Protein 4P8B (pdb70)

Solvent-accessible surface area: 12597 Å² total

Foldseek 3Di:
DDPEAEEEQDDPLFLLNVLVVLLQVQLCVVVVNPYHYDYDYCRVLVPNQLLCVLVCQQVVSHQYKDWLQSPCVPAVLSCLLVQFPLPAPLLVCLQCVHPLVVVSQVSSVVSQKHWQAKAWFWQKKKFFQDDADLALQVQAEEEEDAPDVLVVLLNVLSNHHYDHGPVVVVVVLVVVGGIYITALRCCVSVVCVNSRGQEIERLSGGTIMITDIGGNVSLVVDDPVSNVSSSVSSHVSRVVSNCSSCVQNNDDPSVSVVCVVSNHHYHYYDPVSSVNSCVSRVVSSVVSCVVSPVVSSVVSSVSSVVD

Secondary structure (DSSP, 8-state):
--S-B---SS-TTSHHHHHHHHHHHHHHHHTTT-S-B---GGGGGGTT-GGGHHHHHHHTS---EEEHHHHTTT-GGGGGGGSTT---HHHHHHHHTSHHHHHHHHHHHHTTEEEEEEEEEEE-EEEESS----SGGGG---EE--S-HHHHHHHHHTT--EE--HHHHTT---SSSSEEEE-HHHHHHTTGGGGT--EEE-----EEEEEEEEEHHHHHHS-HHHHHHHHHHHHHHHHHHHHHHTTTTSSTT-HHHH--TTS-EEE---HHHHHHHHHHTHHHHHHHHHHH-HHHHHHHHHHHHT-

CATH classification: 3.40.190.170

B-factor: mean 20.32, std 9.97, range [5.79, 57.5]

Sequence (307 aa):
YKSEYKSLVLGPAFPWGKGGEIWADLVKQRTNGRINIKLYPGTSLVAGDQTREFSAIRQGVIDAVGSTINWSPQVRELNLLFSLPFLPDYKALDALTQGEVGKSIFATLEKAGVVVPLAWGENGFREVSNSKREIRKPEDLKGKLRVVGSPLYIETFNALGANNPTTQSWADAQPAASGAVDGQENPQSVFAAAKLYTVGQKFVTTWGYVADPLIFVVNKQIWESWTPADREIVKQAAVDAGKQEIALARKGLAEPGAPAWKDEAHGVKVTHLTPAEHDDAFRKATAKVYDKWKKQIGTDLVTKAEGAIAKR

Structure (mmCIF, N/CA/C/O backbone):
data_4P8B
#
_entry.id   4P8B
#
_cell.length_a   140.193
_cell.length_b   140.193
_cell.length_c   38.579
_cell.angle_alpha   90.000
_cell.angle_beta   90.000
_cell.angle_gamma   120.000
#
_symmetry.space_group_name_H-M   'H 3'
#
loop_
_entity.id
_entity.type
_entity.pdbx_description
1 polymer 'TRAP-type transporter, periplasmic component'
2 non-polymer 'CHLORIDE ION'
3 non-polymer '(2S)-2-hydroxy-2-methyl-3-oxobutanoic acid'
4 water water
#
loop_
_atom_site.group_PDB
_atom_site.id
_atom_site.type_symbol
_atom_site.label_atom_id
_atom_site.label_alt_id
_atom_site.label_comp_id
_atom_site.label_asym_id
_atom_site.label_entity_id
_atom_site.label_seq_id
_atom_site.pdbx_PDB_ins_code
_atom_site.Cartn_x
_atom_site.Cartn_y
_atom_site.Cartn_z
_atom_site.occupancy
_atom_site.B_iso_or_equiv
_atom_site.auth_seq_id
_atom_site.auth_comp_id
_atom_site.auth_asym_id
_atom_site.auth_atom_id
_atom_site.pdbx_PDB_model_num
ATOM 1 N N . TYR A 1 29 ? 43.309 39.053 5.425 1.00 46.25 29 TYR A N 1
ATOM 2 C CA . TYR A 1 29 ? 42.990 40.477 5.317 1.00 40.16 29 TYR A CA 1
ATOM 3 C C . TYR A 1 29 ? 44.190 41.281 4.814 1.00 43.84 29 TYR A C 1
ATOM 4 O O . TYR A 1 29 ? 45.329 41.012 5.203 1.00 44.54 29 TYR A O 1
ATOM 21 N N . LYS A 1 30 ? 43.926 42.266 3.956 1.00 36.80 30 LYS A N 1
ATOM 22 C CA . LYS A 1 30 ? 44.915 43.281 3.584 1.00 36.71 30 LYS A CA 1
ATOM 23 C C . LYS A 1 30 ? 45.638 43.837 4.831 1.00 29.73 30 LYS A C 1
ATOM 24 O O . LYS A 1 30 ? 45.037 43.972 5.896 1.00 33.40 30 LYS A O 1
ATOM 43 N N . SER A 1 31 ? 46.909 44.196 4.686 1.00 28.70 31 SER A N 1
ATOM 44 C CA . SER A 1 31 ? 47.662 44.882 5.739 1.00 26.48 31 SER A CA 1
ATOM 45 C C . SER A 1 31 ? 47.218 46.347 5.968 1.00 32.04 31 SER A C 1
ATOM 46 O O . SER A 1 31 ? 47.399 46.906 7.054 1.00 29.56 31 SER A O 1
ATOM 54 N N . GLU A 1 32 ? 46.686 46.988 4.936 1.00 24.69 32 GLU A N 1
ATOM 55 C CA . GLU A 1 32 ? 46.198 48.360 5.073 1.00 25.62 32 GLU A CA 1
ATOM 56 C C . GLU A 1 32 ? 45.019 48.517 4.156 1.00 25.43 32 GLU A C 1
ATOM 57 O O . GLU A 1 32 ? 45.053 48.053 3.017 1.00 26.78 32 GLU A O 1
ATOM 69 N N . TYR A 1 33 ? 43.957 49.144 4.664 1.00 21.86 33 TYR A N 1
ATOM 70 C CA . TYR A 1 33 ? 42.793 49.458 3.856 1.00 20.62 33 TYR A CA 1
ATOM 71 C C . TYR A 1 33 ? 42.786 50.947 3.603 1.00 18.63 33 TYR A C 1
ATOM 72 O O . TYR A 1 33 ? 43.277 51.703 4.416 1.00 21.20 33 TYR A O 1
ATOM 90 N N . LYS A 1 34 ? 42.262 51.325 2.456 1.00 18.01 34 LYS A N 1
ATOM 91 C CA . LYS A 1 34 ? 42.312 52.714 2.039 1.00 17.03 34 LYS A CA 1
ATOM 92 C C . LYS A 1 34 ? 40.932 53.369 2.165 1.00 15.96 34 LYS A C 1
ATOM 93 O O . LYS A 1 34 ? 39.978 52.913 1.550 1.00 15.86 34 LYS A O 1
ATOM 129 N N . SER A 1 36 ? 38.827 56.779 1.364 1.00 12.91 36 SER A N 1
ATOM 130 C CA . SER A 1 36 ? 38.823 58.015 0.612 1.00 12.19 36 SER A CA 1
ATOM 131 C C . SER A 1 36 ? 37.992 59.088 1.317 1.00 11.29 36 SER A C 1
ATOM 132 O O . SER A 1 36 ? 36.886 58.798 1.812 1.00 11.08 36 SER A O 1
ATOM 140 N N . LEU A 1 37 ? 38.509 60.326 1.346 1.00 10.84 37 LEU A N 1
ATOM 141 C CA . LEU A 1 37 ? 37.808 61.495 1.892 1.00 10.03 37 LEU A CA 1
ATOM 142 C C . LEU A 1 37 ? 38.139 62.681 1.009 1.00 9.56 37 LEU A C 1
ATOM 143 O O . LEU A 1 37 ? 39.321 62.899 0.726 1.00 10.35 37 LEU A O 1
ATOM 159 N N . VAL A 1 38 ? 37.148 63.497 0.644 1.00 9.03 38 VAL A N 1
ATOM 160 C CA . VAL A 1 38 ? 37.474 64.754 -0.023 1.00 9.17 38 VAL A CA 1
ATOM 161 C C . VAL A 1 38 ? 38.146 65.693 0.967 1.00 10.71 38 VAL A C 1
ATOM 162 O O . VAL A 1 38 ? 39.178 66.273 0.655 1.00 11.17 38 VAL A O 1
ATOM 175 N N . LEU A 1 39 ? 37.582 65.809 2.165 1.00 9.72 39 LEU A N 1
ATOM 176 C CA . LEU A 1 39 ? 38.079 66.723 3.205 1.00 10.02 39 LEU A CA 1
ATOM 177 C C . LEU A 1 39 ? 38.784 65.969 4.319 1.00 11.03 39 LEU A C 1
ATOM 178 O O . LEU A 1 39 ? 38.297 64.926 4.780 1.00 12.88 39 LEU A O 1
ATOM 194 N N . GLY A 1 40 ? 39.916 66.494 4.735 1.00 12.03 40 GLY A N 1
ATOM 195 C CA . GLY A 1 40 ? 40.699 65.909 5.793 1.00 12.58 40 GLY A CA 1
ATOM 196 C C . GLY A 1 40 ? 40.234 66.336 7.167 1.00 14.82 40 GLY A C 1
ATOM 197 O O . GLY A 1 40 ? 39.215 67.004 7.320 1.00 11.53 40 GLY A O 1
ATOM 201 N N . PRO A 1 41 ? 40.986 65.948 8.195 1.00 14.01 41 PRO A N 1
ATOM 202 C CA . PRO A 1 41 ? 40.605 66.120 9.600 1.00 14.91 41 PRO A CA 1
ATOM 203 C C . PRO A 1 41 ? 40.490 67.574 10.105 1.00 13.45 41 PRO A C 1
ATOM 204 O O . PRO A 1 41 ? 40.088 67.765 11.244 1.00 15.38 41 PRO A O 1
ATOM 215 N N . ALA A 1 42 ? 40.851 68.569 9.310 1.00 12.36 42 ALA A N 1
ATOM 216 C CA . ALA A 1 42 ? 40.555 69.947 9.689 1.00 13.57 42 ALA A CA 1
ATOM 217 C C . ALA A 1 42 ? 39.044 70.189 9.661 1.00 10.93 42 ALA A C 1
ATOM 218 O O . ALA A 1 42 ? 38.554 71.169 10.241 1.00 12.33 42 ALA A O 1
ATOM 225 N N . PHE A 1 43 ? 38.300 69.341 8.931 1.00 10.46 43 PHE A N 1
ATOM 226 C CA . PHE A 1 43 ? 36.860 69.520 8.706 1.00 9.66 43 PHE A CA 1
ATOM 227 C C . PHE A 1 43 ? 36.074 68.466 9.442 1.00 9.31 43 PHE A C 1
ATOM 228 O O . PHE A 1 43 ? 36.571 67.372 9.634 1.00 10.61 43 PHE A O 1
ATOM 245 N N . PRO A 1 44 ? 34.815 68.749 9.809 1.00 9.31 44 PRO A N 1
ATOM 246 C CA . PRO A 1 44 ? 34.018 67.703 10.452 1.00 10.64 44 PRO A CA 1
ATOM 247 C C . PRO A 1 44 ? 33.966 66.399 9.652 1.00 8.84 44 PRO A C 1
ATOM 248 O O . PRO A 1 44 ? 34.118 65.332 10.216 1.00 9.97 44 PRO A O 1
ATOM 259 N N . TRP A 1 45 ? 33.825 66.514 8.336 1.00 9.45 45 TRP A N 1
ATOM 260 C CA . TRP A 1 45 ? 33.771 65.344 7.448 1.00 10.05 45 TRP A CA 1
ATOM 261 C C . TRP A 1 45 ? 34.987 64.441 7.678 1.00 9.88 45 TRP A C 1
ATOM 262 O O . TRP A 1 45 ? 34.855 63.233 7.950 1.00 11.12 45 TRP A O 1
ATOM 283 N N . GLY A 1 46 ? 36.180 65.015 7.624 1.00 10.11 46 GLY A N 1
ATOM 284 C CA . GLY A 1 46 ? 37.385 64.226 7.798 1.00 10.75 46 GLY A CA 1
ATOM 285 C C . GLY A 1 46 ? 37.565 63.720 9.220 1.00 11.67 46 GLY A C 1
ATOM 286 O O . GLY A 1 46 ? 38.076 62.614 9.437 1.00 12.97 46 GLY A O 1
ATOM 290 N N . LYS A 1 47 ? 37.143 64.501 10.206 1.00 11.88 47 LYS A N 1
ATOM 291 C CA . LYS A 1 47 ? 37.177 64.039 11.579 1.00 13.34 47 LYS A CA 1
ATOM 292 C C . LYS A 1 47 ? 36.311 62.784 11.767 1.00 13.78 47 LYS A C 1
ATOM 293 O O . LYS A 1 47 ? 36.671 61.871 12.510 1.00 13.47 47 LYS A O 1
ATOM 312 N N . GLY A 1 48 ? 35.181 62.728 11.063 1.00 11.85 48 GLY A N 1
ATOM 313 C CA . GLY A 1 48 ? 34.327 61.558 11.122 1.00 11.97 48 GLY A CA 1
ATOM 314 C C . GLY A 1 48 ? 35.036 60.337 10.567 1.00 11.64 48 GLY A C 1
ATOM 315 O O . GLY A 1 48 ? 34.908 59.214 11.081 1.00 12.35 48 GLY A O 1
ATOM 319 N N . GLY A 1 49 ? 35.756 60.544 9.474 1.00 11.88 49 GLY A N 1
ATOM 320 C CA . GLY A 1 49 ? 36.513 59.452 8.888 1.00 11.96 49 GLY A CA 1
ATOM 321 C C . GLY A 1 49 ? 37.595 58.932 9.823 1.00 14.09 49 GLY A C 1
ATOM 322 O O . GLY A 1 49 ? 37.804 57.718 9.955 1.00 14.00 49 GLY A O 1
ATOM 326 N N . GLU A 1 50 ? 38.296 59.860 10.468 1.00 13.65 50 GLU A N 1
ATOM 327 C CA . GLU A 1 50 ? 39.353 59.538 11.423 1.00 14.35 50 GLU A CA 1
ATOM 328 C C . GLU A 1 50 ? 38.780 58.758 12.598 1.00 16.05 50 GLU A C 1
ATOM 329 O O . GLU A 1 50 ? 39.363 57.766 13.030 1.00 17.17 50 GLU A O 1
ATOM 341 N N . ILE A 1 51 ? 37.647 59.204 13.127 1.00 14.39 51 ILE A N 1
ATOM 342 C CA . ILE A 1 51 ? 37.019 58.523 14.259 1.00 15.07 51 ILE A CA 1
ATOM 343 C C . ILE A 1 51 ? 36.633 57.106 13.852 1.00 15.77 51 ILE A C 1
ATOM 344 O O . ILE A 1 51 ? 36.853 56.149 14.604 1.00 17.00 51 ILE A O 1
ATOM 360 N N . TRP A 1 52 ? 36.086 56.950 12.653 1.00 14.65 52 TRP A N 1
ATOM 361 C CA . TRP A 1 52 ? 35.696 55.633 12.177 1.00 15.02 52 TRP A CA 1
ATOM 362 C C . TRP A 1 52 ? 36.921 54.729 12.134 1.00 15.98 52 TRP A C 1
ATOM 363 O O . TRP A 1 52 ? 36.897 53.601 12.642 1.00 16.89 52 TRP A O 1
ATOM 384 N N . ALA A 1 53 ? 37.991 55.213 11.521 1.00 15.94 53 ALA A N 1
ATOM 385 C CA . ALA A 1 53 ? 39.204 54.413 11.382 1.00 16.79 53 ALA A CA 1
ATOM 386 C C . ALA A 1 53 ? 39.765 54.025 12.740 1.00 17.92 53 ALA A C 1
ATOM 387 O O . ALA A 1 53 ? 40.140 52.859 12.947 1.00 18.92 53 ALA A O 1
ATOM 394 N N . ASP A 1 54 ? 39.809 54.971 13.674 1.00 18.59 54 ASP A N 1
ATOM 395 C CA . ASP A 1 54 ? 40.359 54.720 15.008 1.00 20.69 54 ASP A CA 1
ATOM 396 C C . ASP A 1 54 ? 39.498 53.700 15.741 1.00 19.67 54 ASP A C 1
ATOM 397 O O . ASP A 1 54 ? 40.020 52.788 16.393 1.00 20.90 54 ASP A O 1
ATOM 406 N N . LEU A 1 55 ? 38.178 53.810 15.640 1.00 19.59 55 LEU A N 1
ATOM 407 C CA . LEU A 1 55 ? 37.324 52.877 16.364 1.00 19.57 55 LEU A CA 1
ATOM 408 C C . LEU A 1 55 ? 37.442 51.472 15.791 1.00 20.16 55 LEU A C 1
ATOM 409 O O . LEU A 1 55 ? 37.423 50.489 16.534 1.00 21.27 55 LEU A O 1
ATOM 425 N N . VAL A 1 56 ? 37.550 51.356 14.474 1.00 19.53 56 VAL A N 1
ATOM 426 C CA . VAL A 1 56 ? 37.679 50.045 13.846 1.00 20.16 56 VAL A CA 1
ATOM 427 C C . VAL A 1 56 ? 38.959 49.362 14.280 1.00 22.66 56 VAL A C 1
ATOM 428 O O . VAL A 1 56 ? 38.956 48.173 14.628 1.00 22.47 56 VAL A O 1
ATOM 441 N N . LYS A 1 57 ? 40.053 50.105 14.284 1.00 21.39 57 LYS A N 1
ATOM 442 C CA . LYS A 1 57 ? 41.328 49.545 14.692 1.00 23.54 57 LYS A CA 1
ATOM 443 C C . LYS A 1 57 ? 41.222 49.070 16.125 1.00 23.79 57 LYS A C 1
ATOM 444 O O . LYS A 1 57 ? 41.569 47.923 16.427 1.00 24.98 57 LYS A O 1
ATOM 463 N N . GLN A 1 58 ? 40.757 49.941 17.008 1.00 23.51 58 GLN A N 1
ATOM 464 C CA . GLN A 1 58 ? 40.615 49.635 18.424 1.00 24.90 58 GLN A CA 1
ATOM 465 C C . GLN A 1 58 ? 39.782 48.381 18.657 1.00 26.59 58 GLN A C 1
ATOM 466 O O . GLN A 1 58 ? 40.192 47.497 19.404 1.00 26.64 58 GLN A O 1
ATOM 480 N N . ARG A 1 59 ? 38.633 48.288 17.995 1.00 24.30 59 ARG A N 1
ATOM 481 C CA . ARG A 1 59 ? 37.642 47.247 18.282 1.00 24.98 59 ARG A CA 1
ATOM 482 C C . ARG A 1 59 ? 37.896 45.943 17.530 1.00 25.45 59 ARG A C 1
ATOM 483 O O . ARG A 1 59 ? 37.245 44.918 17.804 1.00 28.47 59 ARG A O 1
ATOM 504 N N . THR A 1 60 ? 38.839 45.961 16.596 1.00 25.26 60 THR A N 1
ATOM 505 C CA . THR A 1 60 ? 39.289 44.726 15.954 1.00 26.08 60 THR A CA 1
ATOM 506 C C . THR A 1 60 ? 40.643 44.267 16.476 1.00 27.40 60 THR A C 1
ATOM 507 O O . THR A 1 60 ? 41.301 43.444 15.844 1.00 28.05 60 THR A O 1
ATOM 518 N N . ASN A 1 61 ? 41.064 44.831 17.600 1.00 27.86 61 ASN A N 1
ATOM 519 C CA . ASN A 1 61 ? 42.331 44.432 18.205 1.00 29.28 61 ASN A CA 1
ATOM 520 C C . ASN A 1 61 ? 43.508 44.734 17.283 1.00 29.08 61 ASN A C 1
ATOM 521 O O . ASN A 1 61 ? 44.567 44.119 17.394 1.00 30.29 61 ASN A O 1
ATOM 532 N N . GLY A 1 62 ? 43.339 45.693 16.373 1.00 27.63 62 GLY A N 1
ATOM 533 C CA . GLY A 1 62 ? 44.411 46.056 15.467 1.00 27.42 62 GLY A CA 1
ATOM 534 C C . GLY A 1 62 ? 44.377 45.300 14.152 1.00 27.24 62 GLY A C 1
ATOM 535 O O . GLY A 1 62 ? 45.235 45.502 13.297 1.00 27.15 62 GLY A O 1
ATOM 539 N N . ARG A 1 63 ? 43.390 44.426 13.977 1.00 27.29 63 ARG A N 1
ATOM 540 C CA . ARG A 1 63 ? 43.358 43.582 12.794 1.00 27.40 63 ARG A CA 1
ATOM 541 C C . ARG A 1 63 ? 42.989 44.340 11.538 1.00 26.01 63 ARG A C 1
ATOM 542 O O . ARG A 1 63 ? 43.516 44.069 10.469 1.00 26.10 63 ARG A O 1
ATOM 563 N N . ILE A 1 64 ? 42.076 45.295 11.656 1.00 24.78 64 ILE A N 1
ATOM 564 C CA . ILE A 1 64 ? 41.718 46.105 10.497 1.00 23.48 64 ILE A CA 1
ATOM 565 C C . ILE A 1 64 ? 42.317 47.499 10.649 1.00 22.73 64 ILE A C 1
ATOM 566 O O . ILE A 1 64 ? 41.911 48.267 11.527 1.00 22.61 64 ILE A O 1
ATOM 582 N N . ASN A 1 65 ? 43.293 47.785 9.789 1.00 22.70 65 ASN A N 1
ATOM 583 C CA . ASN A 1 65 ? 44.122 48.982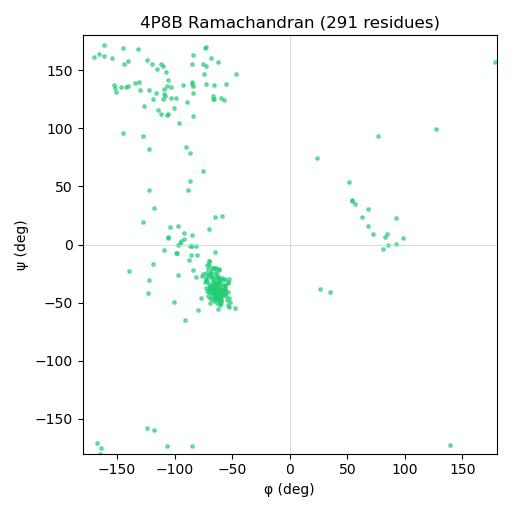 9.855 1.00 25.42 65 ASN A CA 1
ATOM 584 C C . ASN A 1 65 ? 43.844 49.829 8.635 1.00 21.22 65 ASN A C 1
ATOM 585 O O . ASN A 1 65 ? 44.074 49.410 7.507 1.00 24.17 65 ASN A O 1
ATOM 596 N N . ILE A 1 66 ? 43.296 51.018 8.857 1.00 22.50 66 ILE A N 1
ATOM 597 C CA . ILE A 1 66 ? 42.814 51.846 7.765 1.00 23.32 66 ILE A CA 1
ATOM 598 C C . ILE A 1 66 ? 43.601 53.149 7.656 1.00 21.42 66 ILE A C 1
ATOM 599 O O . ILE A 1 66 ? 43.800 53.843 8.647 1.00 23.13 66 ILE A O 1
ATOM 615 N N . LYS A 1 67 ? 44.058 53.449 6.446 1.00 20.07 67 LYS A N 1
ATOM 616 C CA . LYS A 1 67 ? 44.763 54.685 6.179 1.00 20.72 67 LYS A CA 1
ATOM 617 C C . LYS A 1 67 ? 43.813 55.647 5.471 1.00 16.54 67 LYS A C 1
ATOM 618 O O . LYS A 1 67 ? 43.112 55.258 4.533 1.00 17.30 67 LYS A O 1
ATOM 637 N N . LEU A 1 68 ? 43.831 56.905 5.912 1.00 16.89 68 LEU A N 1
ATOM 638 C CA . LEU A 1 68 ? 43.035 57.968 5.304 1.00 16.13 68 LEU A CA 1
ATOM 639 C C . LEU A 1 68 ? 43.757 58.572 4.098 1.00 15.42 68 LEU A C 1
ATOM 640 O O . LEU A 1 68 ? 44.961 58.809 4.129 1.00 16.35 68 LEU A O 1
ATOM 656 N N . TYR A 1 69 ? 43.001 58.789 3.031 1.00 13.86 69 TYR A N 1
ATOM 657 C CA . TYR A 1 69 ? 43.491 59.440 1.826 1.00 13.61 69 TYR A CA 1
ATOM 658 C C . TYR A 1 69 ? 42.633 60.672 1.556 1.00 13.75 69 TYR A C 1
ATOM 659 O O . TYR A 1 69 ? 41.698 60.640 0.753 1.00 12.90 69 TYR A O 1
ATOM 677 N N . PRO A 1 70 ? 42.943 61.780 2.237 1.00 12.26 70 PRO A N 1
ATOM 678 C CA . PRO A 1 70 ? 42.190 63.017 2.015 1.00 11.57 70 PRO A CA 1
ATOM 679 C C . PRO A 1 70 ? 42.520 63.665 0.677 1.00 12.09 70 PRO A C 1
ATOM 680 O O . PRO A 1 70 ? 43.487 63.305 -0.004 1.00 14.34 70 PRO A O 1
ATOM 691 N N . GLY A 1 71 ? 41.736 64.660 0.326 1.00 11.01 71 GLY A N 1
ATOM 692 C CA . GLY A 1 71 ? 41.862 65.309 -0.956 1.00 10.09 71 GLY A CA 1
ATOM 693 C C . GLY A 1 71 ? 41.392 64.489 -2.136 1.00 10.33 71 GLY A C 1
ATOM 694 O O . GLY A 1 71 ? 41.619 64.854 -3.281 1.00 12.35 71 GLY A O 1
ATOM 698 N N . THR A 1 72 ? 40.754 63.351 -1.869 1.00 11.01 72 THR A N 1
ATOM 699 C CA . THR A 1 72 ? 40.346 62.424 -2.923 1.00 12.07 72 THR A CA 1
ATOM 700 C C . THR A 1 72 ? 41.529 62.040 -3.814 1.00 11.55 72 THR A C 1
ATOM 701 O O . THR A 1 72 ? 41.393 61.810 -5.003 1.00 11.81 72 THR A O 1
ATOM 712 N N . SER A 1 73 ? 42.694 61.886 -3.204 1.00 12.08 73 SER A N 1
ATOM 713 C CA . SER A 1 73 ? 43.896 61.553 -3.966 1.00 12.95 73 SER A CA 1
ATOM 714 C C . SER A 1 73 ? 43.794 60.211 -4.683 1.00 13.68 73 SER A C 1
ATOM 715 O O . SER A 1 73 ? 44.437 60.024 -5.714 1.00 14.32 73 SER A O 1
ATOM 723 N N . LEU A 1 74 ? 42.985 59.286 -4.168 1.00 13.69 74 LEU A N 1
ATOM 724 C CA . LEU A 1 74 ? 42.886 57.984 -4.804 1.00 14.50 74 LEU A CA 1
ATOM 725 C C . LEU A 1 74 ? 42.258 58.060 -6.194 1.00 14.51 74 LEU A C 1
ATOM 726 O O . LEU A 1 74 ? 42.406 57.123 -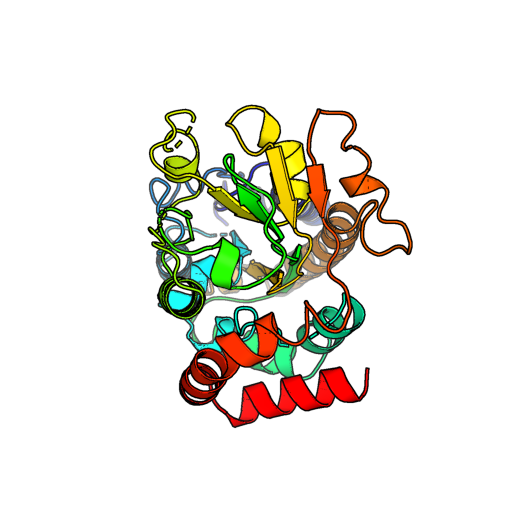6.986 1.00 16.24 74 LEU A O 1
ATOM 742 N N . VAL A 1 75 ? 41.531 59.144 -6.475 1.00 13.64 75 VAL A N 1
ATOM 743 C CA . VAL A 1 75 ? 41.048 59.435 -7.831 1.00 14.17 75 VAL A CA 1
ATOM 744 C C . VAL A 1 75 ? 41.633 60.758 -8.373 1.00 13.56 75 VAL A C 1
ATOM 745 O O . VAL A 1 75 ? 40.999 61.468 -9.145 1.00 13.06 75 VAL A O 1
ATOM 758 N N . ALA A 1 76 ? 42.853 61.097 -7.952 1.00 13.61 76 ALA A N 1
ATOM 759 C CA . ALA A 1 76 ? 43.556 62.288 -8.445 1.00 13.50 76 ALA A CA 1
ATOM 760 C C . ALA A 1 76 ? 42.725 63.561 -8.297 1.00 12.99 76 ALA A C 1
ATOM 761 O O . ALA A 1 76 ? 42.754 64.453 -9.150 1.00 12.88 76 ALA A O 1
ATOM 768 N N . GLY A 1 77 ? 42.000 63.641 -7.190 1.00 11.75 77 GLY A N 1
ATOM 769 C CA . GLY A 1 77 ? 41.178 64.799 -6.869 1.00 10.80 77 GLY A CA 1
ATOM 770 C C . GLY A 1 77 ? 39.826 64.868 -7.551 1.00 12.15 77 GLY A C 1
ATOM 771 O O . GLY A 1 77 ? 39.055 65.785 -7.282 1.00 11.48 77 GLY A O 1
ATOM 775 N N . ASP A 1 78 ? 39.540 63.910 -8.432 1.00 11.57 78 ASP A N 1
ATOM 776 C CA . ASP A 1 78 ? 38.332 63.965 -9.252 1.00 12.06 78 ASP A CA 1
ATOM 777 C C . ASP A 1 78 ? 37.174 63.335 -8.479 1.00 10.57 78 ASP A C 1
ATOM 778 O O . ASP A 1 78 ? 36.774 62.182 -8.698 1.00 11.66 78 ASP A O 1
ATOM 787 N N . GLN A 1 79 ? 36.614 64.100 -7.554 1.00 10.36 79 GLN A N 1
ATOM 788 C CA . GLN A 1 79 ? 35.667 63.569 -6.590 1.00 10.29 79 GLN A CA 1
ATOM 789 C C . GLN A 1 79 ? 34.384 63.061 -7.227 1.00 10.33 79 GLN A C 1
ATOM 790 O O . GLN A 1 79 ? 33.676 62.231 -6.634 1.00 10.52 79 GLN A O 1
ATOM 804 N N . THR A 1 80 ? 34.096 63.514 -8.438 1.00 10.64 80 THR A N 1
ATOM 805 C CA . THR A 1 80 ? 32.862 63.102 -9.088 1.00 12.19 80 THR A CA 1
ATOM 806 C C . THR A 1 80 ? 33.012 61.778 -9.813 1.00 13.32 80 THR A C 1
ATOM 807 O O . THR A 1 80 ? 32.074 61.347 -10.481 1.00 13.94 80 THR A O 1
ATOM 818 N N . ARG A 1 81 ? 34.142 61.093 -9.643 1.00 13.14 81 ARG A N 1
ATOM 819 C CA . ARG A 1 81 ? 34.205 59.689 -10.014 1.00 13.69 81 ARG A CA 1
ATOM 820 C C . ARG A 1 81 ? 34.720 58.818 -8.872 1.00 13.52 81 ARG A C 1
ATOM 821 O O . ARG A 1 81 ? 35.150 57.686 -9.086 1.00 14.24 81 ARG A O 1
ATOM 842 N N . GLU A 1 82 ? 34.656 59.335 -7.655 1.00 13.08 82 GLU A N 1
ATOM 843 C CA . GLU A 1 82 ? 34.972 58.557 -6.472 1.00 11.97 82 GLU A CA 1
ATOM 844 C C . GLU A 1 82 ? 34.075 57.312 -6.341 1.00 12.54 82 GLU A C 1
ATOM 845 O O . GLU A 1 82 ? 34.559 56.238 -5.978 1.00 13.22 82 GLU A O 1
ATOM 857 N N . PHE A 1 83 ? 32.778 57.433 -6.641 1.00 12.40 83 PHE A N 1
ATOM 858 C CA . PHE A 1 83 ? 31.881 56.298 -6.464 1.00 12.98 83 PHE A CA 1
ATOM 859 C C . PHE A 1 83 ? 32.337 55.125 -7.320 1.00 15.43 83 PHE A C 1
ATOM 860 O O . PHE A 1 83 ? 32.340 53.973 -6.868 1.00 15.43 83 PHE A O 1
ATOM 877 N N . SER A 1 84 ? 32.685 55.394 -8.574 1.00 15.39 84 SER A N 1
ATOM 878 C CA . SER A 1 84 ? 33.117 54.312 -9.455 1.00 16.71 84 SER A CA 1
ATOM 879 C C . SER A 1 84 ? 34.379 53.632 -8.919 1.00 17.82 84 SER A C 1
ATOM 880 O O . SER A 1 84 ? 34.527 52.415 -8.995 1.00 17.94 84 SER A O 1
ATOM 888 N N . ALA A 1 85 ? 35.290 54.418 -8.358 1.00 15.85 85 ALA A N 1
ATOM 889 C CA . ALA A 1 85 ? 36.517 53.858 -7.797 1.00 15.98 85 ALA A CA 1
ATOM 890 C C . ALA A 1 85 ? 36.221 52.980 -6.576 1.00 16.11 85 ALA A C 1
ATOM 891 O O . ALA A 1 85 ? 36.882 51.957 -6.363 1.00 17.50 85 ALA A O 1
ATOM 898 N N . ILE A 1 86 ? 35.226 53.374 -5.776 1.00 15.94 86 ILE A N 1
ATOM 899 C CA . ILE A 1 86 ? 34.778 52.519 -4.674 1.00 17.43 86 ILE A CA 1
ATOM 900 C C . ILE A 1 86 ? 34.151 51.219 -5.205 1.00 20.26 86 ILE A C 1
ATOM 901 O O . ILE A 1 86 ? 34.504 50.143 -4.747 1.00 20.87 86 ILE A O 1
ATOM 917 N N . ARG A 1 87 ? 33.234 51.339 -6.165 1.00 18.25 87 ARG A N 1
ATOM 918 C CA . ARG A 1 87 ? 32.548 50.177 -6.746 1.00 22.01 87 ARG A CA 1
ATOM 919 C C . ARG A 1 87 ? 33.553 49.210 -7.371 1.00 23.57 87 ARG A C 1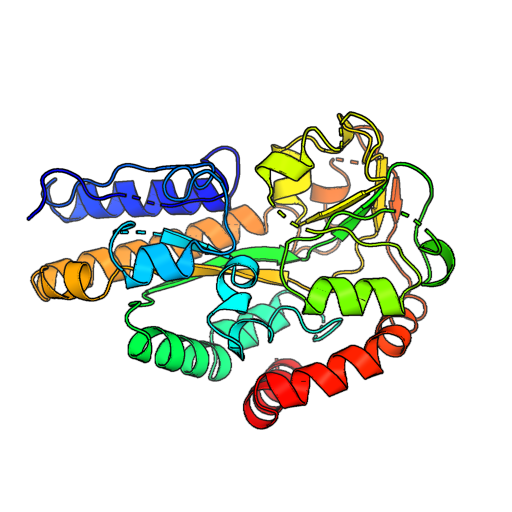
ATOM 920 O O . ARG A 1 87 ? 33.397 47.986 -7.259 1.00 24.41 87 ARG A O 1
ATOM 941 N N . GLN A 1 88 ? 34.586 49.750 -8.019 1.00 20.28 88 GLN A N 1
ATOM 942 C CA . GLN A 1 88 ? 35.622 48.955 -8.671 1.00 26.53 88 GLN A CA 1
ATOM 943 C C . GLN A 1 88 ? 36.601 48.355 -7.671 1.00 28.90 88 GLN A C 1
ATOM 944 O O . GLN A 1 88 ? 37.206 47.311 -7.951 1.00 32.33 88 GLN A O 1
ATOM 958 N N . GLY A 1 89 ? 36.775 48.998 -6.519 1.00 24.76 89 GLY A N 1
ATOM 959 C CA . GLY A 1 89 ? 37.725 48.516 -5.532 1.00 21.89 89 GLY A CA 1
ATOM 960 C C . GLY A 1 89 ? 39.082 49.206 -5.525 1.00 22.99 89 GLY A C 1
ATOM 961 O O . GLY A 1 89 ? 39.997 48.801 -4.804 1.00 21.46 89 GLY A O 1
ATOM 965 N N . VAL A 1 90 ? 39.235 50.253 -6.327 1.00 20.23 90 VAL A N 1
ATOM 966 C CA . VAL A 1 90 ? 40.400 51.114 -6.205 1.00 20.82 90 VAL A CA 1
ATOM 967 C C . VAL A 1 90 ? 40.401 51.747 -4.808 1.00 19.41 90 VAL A C 1
ATOM 968 O O . VAL A 1 90 ? 41.436 51.918 -4.175 1.00 19.89 90 VAL A O 1
ATOM 981 N N . ILE A 1 91 ? 39.209 52.083 -4.325 1.00 16.78 91 ILE A N 1
ATOM 982 C CA . ILE A 1 91 ? 39.020 52.581 -2.963 1.00 15.80 91 ILE A CA 1
ATOM 983 C C . ILE A 1 91 ? 38.304 51.504 -2.147 1.00 16.85 91 ILE A C 1
ATOM 984 O O . ILE A 1 91 ? 37.295 50.954 -2.598 1.00 16.39 91 ILE A O 1
ATOM 1000 N N . ASP A 1 92 ? 38.788 51.238 -0.942 1.00 16.31 92 ASP A N 1
ATOM 1001 C CA . ASP A 1 92 ? 38.219 50.160 -0.124 1.00 16.83 92 ASP A CA 1
ATOM 1002 C C . ASP A 1 92 ? 36.993 50.626 0.640 1.00 16.01 92 ASP A C 1
ATOM 1003 O O . ASP A 1 92 ? 36.033 49.866 0.819 1.00 16.58 92 ASP A O 1
ATOM 1029 N N . ALA A 1 94 ? 34.949 54.621 2.215 1.00 11.85 94 ALA A N 1
ATOM 1030 C CA . ALA A 1 94 ? 34.919 56.070 2.087 1.00 10.94 94 ALA A CA 1
ATOM 1031 C C . ALA A 1 94 ? 33.873 56.685 2.978 1.00 10.71 94 ALA A C 1
ATOM 1032 O O . ALA A 1 94 ? 32.922 56.011 3.390 1.00 10.79 94 ALA A O 1
ATOM 1039 N N . VAL A 1 95 ? 34.065 57.954 3.296 1.00 9.54 95 VAL A N 1
ATOM 1040 C CA . VAL A 1 95 ? 32.981 58.805 3.761 1.00 9.73 95 VAL A CA 1
ATOM 1041 C C . VAL A 1 95 ? 32.777 59.802 2.632 1.00 9.64 95 VAL A C 1
ATOM 1042 O O . VAL A 1 95 ? 33.681 60.567 2.331 1.00 9.44 95 VAL A O 1
ATOM 1055 N N . GLY A 1 96 ? 31.642 59.736 1.953 1.00 8.91 96 GLY A N 1
ATOM 1056 C CA . GLY A 1 96 ? 31.397 60.564 0.793 1.00 8.82 96 GLY A CA 1
ATOM 1057 C C . GLY A 1 96 ? 30.209 61.480 0.938 1.00 8.05 96 GLY A C 1
ATOM 1058 O O . GLY A 1 96 ? 29.289 61.220 1.698 1.00 9.54 96 GLY A O 1
ATOM 1062 N N . SER A 1 97 ? 30.235 62.562 0.179 1.00 8.81 97 SER A N 1
ATOM 1063 C CA . SER A 1 97 ? 29.081 63.426 0.032 1.00 8.47 97 SER A CA 1
ATOM 1064 C C . SER A 1 97 ? 28.155 62.896 -1.050 1.00 7.86 97 SER A C 1
ATOM 1065 O O . SER A 1 97 ? 28.591 62.482 -2.126 1.00 8.31 97 SER A O 1
ATOM 1073 N N . THR A 1 98 ? 26.863 62.974 -0.781 1.00 7.73 98 THR A N 1
ATOM 1074 C CA . THR A 1 98 ? 25.865 62.593 -1.765 1.00 9.38 98 THR A CA 1
ATOM 1075 C C . THR A 1 98 ? 26.009 63.365 -3.084 1.00 8.48 98 THR A C 1
ATOM 1076 O O . THR A 1 98 ? 25.646 62.838 -4.142 1.00 9.87 98 THR A O 1
ATOM 1087 N N . ILE A 1 99 ? 26.521 64.594 -3.026 1.00 7.89 99 ILE A N 1
ATOM 1088 C CA . ILE A 1 99 ? 26.691 65.368 -4.234 1.00 8.24 99 ILE A CA 1
ATOM 1089 C C . ILE A 1 99 ? 27.679 64.681 -5.187 1.00 7.06 99 ILE A C 1
ATOM 1090 O O . ILE A 1 99 ? 27.460 64.583 -6.393 1.00 9.80 99 ILE A O 1
ATOM 1106 N N . ASN A 1 100 ? 28.771 64.178 -4.633 1.00 8.80 100 ASN A N 1
ATOM 1107 C CA . ASN A 1 100 ? 29.858 63.671 -5.458 1.00 8.72 100 ASN A CA 1
ATOM 1108 C C . ASN A 1 100 ? 29.526 62.359 -6.134 1.00 9.65 100 ASN A C 1
ATOM 1109 O O . ASN A 1 100 ? 30.085 62.050 -7.188 1.00 11.16 100 ASN A O 1
ATOM 1120 N N . TRP A 1 101 ? 28.592 61.617 -5.553 1.00 10.13 101 TRP A N 1
ATOM 1121 C CA . TRP A 1 101 ? 28.193 60.317 -6.092 1.00 10.19 101 TRP A CA 1
ATOM 1122 C C . TRP A 1 101 ? 26.920 60.400 -6.939 1.00 10.51 101 TRP A C 1
ATOM 1123 O O . TRP A 1 101 ? 26.490 59.417 -7.552 1.00 12.10 101 TRP A O 1
ATOM 1144 N N . SER A 1 102 ? 26.293 61.566 -6.950 1.00 10.63 102 SER A N 1
ATOM 1145 C CA . SER A 1 102 ? 25.089 61.751 -7.744 1.00 11.89 102 SER A CA 1
ATOM 1146 C C . SER A 1 102 ? 25.256 61.426 -9.236 1.00 13.75 102 SER A C 1
ATOM 1147 O O . SER A 1 102 ? 24.325 60.906 -9.825 1.00 15.08 102 SER A O 1
ATOM 1155 N N . PRO A 1 103 ? 26.427 61.712 -9.848 1.00 13.32 103 PRO A N 1
ATOM 1156 C CA . PRO A 1 103 ? 26.526 61.357 -11.275 1.00 15.63 103 PRO A CA 1
ATOM 1157 C C . PRO A 1 103 ? 26.322 59.870 -11.555 1.00 19.76 103 PRO A C 1
ATOM 1158 O O . PRO A 1 103 ? 25.816 59.525 -12.627 1.00 22.39 103 PRO A O 1
ATOM 1169 N N . GLN A 1 104 ? 26.665 59.011 -10.598 1.00 13.86 104 GLN A N 1
ATOM 1170 C CA . GLN A 1 104 ? 26.510 57.567 -10.743 1.00 15.94 104 GLN A CA 1
ATOM 1171 C C . GLN A 1 104 ? 25.234 57.015 -10.116 1.00 15.62 104 GLN A C 1
ATOM 1172 O O . GLN A 1 104 ? 24.757 55.956 -10.529 1.00 17.49 104 GLN A O 1
ATOM 1186 N N . VAL A 1 105 ? 24.704 57.706 -9.111 1.00 15.70 105 VAL A N 1
ATOM 1187 C CA . VAL A 1 105 ? 23.536 57.230 -8.377 1.00 15.82 105 VAL A CA 1
ATOM 1188 C C . VAL A 1 105 ? 22.509 58.354 -8.378 1.00 14.97 105 VAL A C 1
ATOM 1189 O O . VAL A 1 105 ? 22.554 59.244 -7.523 1.00 14.86 105 VAL A O 1
ATOM 1202 N N . ARG A 1 106 ? 21.599 58.326 -9.343 1.00 14.86 106 ARG A N 1
ATOM 1203 C CA . ARG A 1 106 ? 20.689 59.454 -9.571 1.00 15.71 106 ARG A CA 1
ATOM 1204 C C . ARG A 1 106 ? 19.848 59.807 -8.351 1.00 14.58 106 ARG A C 1
ATOM 1205 O O . ARG A 1 106 ? 19.484 60.962 -8.170 1.00 13.89 106 ARG A O 1
ATOM 1226 N N . GLU A 1 107 ? 19.526 58.824 -7.521 1.00 14.98 107 GLU A N 1
ATOM 1227 C CA . GLU A 1 107 ? 18.671 59.075 -6.364 1.00 14.40 107 GLU A CA 1
ATOM 1228 C C . GLU A 1 107 ? 19.324 60.019 -5.364 1.00 13.91 107 GLU A C 1
ATOM 1229 O O . GLU A 1 107 ? 18.630 60.682 -4.600 1.00 13.23 107 GLU A O 1
ATOM 1241 N N . LEU A 1 108 ? 20.658 60.109 -5.371 1.00 12.21 108 LEU A N 1
ATOM 1242 C CA . LEU A 1 108 ? 21.331 60.983 -4.438 1.00 12.73 108 LEU A CA 1
ATOM 1243 C C . LEU A 1 108 ? 21.111 62.468 -4.768 1.00 9.68 108 LEU A C 1
ATOM 1244 O O . LEU A 1 108 ? 21.348 63.316 -3.921 1.00 10.86 108 LEU A O 1
ATOM 1260 N N . ASN A 1 109 ? 20.613 62.755 -5.978 1.00 11.94 109 ASN A N 1
ATOM 1261 C CA . ASN A 1 109 ? 20.204 64.117 -6.306 1.00 10.67 109 ASN A CA 1
ATOM 1262 C C . ASN A 1 109 ? 19.042 64.621 -5.422 1.00 10.40 109 ASN A C 1
ATOM 1263 O O . ASN A 1 109 ? 18.792 65.809 -5.368 1.00 10.59 109 ASN A O 1
ATOM 1274 N N A LEU A 1 110 ? 18.335 63.719 -4.743 0.47 9.72 110 LEU A N 1
ATOM 1275 N N B LEU A 1 110 ? 18.347 63.722 -4.738 0.53 9.90 110 LEU A N 1
ATOM 1276 C CA A LEU A 1 110 ? 17.245 64.111 -3.856 0.47 9.32 110 LEU A CA 1
ATOM 1277 C CA B LEU A 1 110 ? 17.245 64.114 -3.880 0.53 9.33 110 LEU A CA 1
ATOM 1278 C C A LEU A 1 110 ? 17.677 65.215 -2.906 0.47 9.18 110 LEU A C 1
ATOM 1279 C C B LEU A 1 110 ? 17.664 65.197 -2.892 0.53 8.61 110 LEU A C 1
ATOM 1280 O O A LEU A 1 110 ? 16.967 66.208 -2.717 0.47 8.81 110 LEU A O 1
ATOM 1281 O O B LEU A 1 110 ? 16.934 66.170 -2.672 0.53 9.77 110 LEU A O 1
ATOM 1312 N N . PHE A 1 111 ? 18.860 65.067 -2.320 1.00 8.02 111 PHE A N 1
ATOM 1313 C CA . PHE A 1 111 ? 19.323 66.024 -1.344 1.00 8.98 111 PHE A CA 1
ATOM 1314 C C . PHE A 1 111 ? 19.748 67.363 -1.957 1.00 7.62 111 PHE A C 1
ATOM 1315 O O . PHE A 1 111 ? 19.941 68.365 -1.236 1.00 8.68 111 PHE A O 1
ATOM 1332 N N . SER A 1 112 ? 19.878 67.372 -3.284 1.00 8.35 112 SER A N 1
ATOM 1333 C CA . SER A 1 112 ? 20.251 68.558 -4.035 1.00 8.21 112 SER A CA 1
ATOM 1334 C C . SER A 1 112 ? 19.044 69.286 -4.620 1.00 8.81 112 SER A C 1
ATOM 1335 O O . SER A 1 112 ? 19.218 70.277 -5.300 1.00 9.28 112 SER A O 1
ATOM 1343 N N . LEU A 1 113 ? 17.826 68.800 -4.406 1.00 8.56 113 LEU A N 1
ATOM 1344 C CA . LEU A 1 113 ? 16.656 69.515 -4.915 1.00 10.20 113 LEU A CA 1
ATOM 1345 C C . LEU A 1 113 ? 16.508 70.856 -4.214 1.00 9.48 113 LEU A C 1
ATOM 1346 O O . LEU A 1 113 ? 16.461 70.912 -2.991 1.00 10.15 113 LEU A O 1
ATOM 1362 N N . PRO A 1 114 ? 16.434 71.948 -4.984 1.00 8.70 114 PRO A N 1
ATOM 1363 C CA . PRO A 1 114 ? 16.474 73.266 -4.330 1.00 9.93 114 PRO A CA 1
ATOM 1364 C C . PRO A 1 114 ? 15.236 73.513 -3.467 1.00 8.08 114 PRO A C 1
ATOM 1365 O O . PRO A 1 114 ? 14.112 73.364 -3.920 1.00 9.78 114 PRO A O 1
ATOM 1376 N N . PHE A 1 115 ? 15.476 73.829 -2.197 1.00 8.77 115 PHE A N 1
ATOM 1377 C CA . PHE A 1 115 ? 14.461 74.201 -1.217 1.00 10.25 115 PHE A CA 1
ATOM 1378 C C . PHE A 1 115 ? 13.526 73.070 -0.833 1.00 13.39 115 PHE A C 1
ATOM 1379 O O . PHE A 1 115 ? 12.380 73.283 -0.463 1.00 14.62 115 PHE A O 1
ATOM 1396 N N . LEU A 1 116 ? 14.047 71.847 -0.872 1.00 9.50 116 LEU A N 1
ATOM 1397 C CA . LEU A 1 116 ? 13.338 70.686 -0.329 1.00 10.49 116 LEU A CA 1
ATOM 1398 C C . LEU A 1 116 ? 13.245 70.689 1.197 1.00 9.31 116 LEU A C 1
ATOM 1399 O O . LEU A 1 116 ? 12.214 70.362 1.748 1.00 10.63 116 LEU A O 1
ATOM 1432 N N . PRO A 1 118 ? 13.552 72.459 4.904 1.00 9.38 118 PRO A N 1
ATOM 1433 C CA . PRO A 1 118 ? 13.600 73.759 5.602 1.00 13.15 118 PRO A CA 1
ATOM 1434 C C . PRO A 1 118 ? 14.593 73.849 6.757 1.00 15.55 118 PRO A C 1
ATOM 1435 O O . PRO A 1 118 ? 14.999 74.955 7.119 1.00 17.90 118 PRO A O 1
ATOM 1446 N N . ASP A 1 119 ? 14.980 72.726 7.340 1.00 12.34 119 ASP A N 1
ATOM 1447 C CA . ASP A 1 119 ? 15.749 72.759 8.574 1.00 13.41 119 ASP A CA 1
ATOM 1448 C C . ASP A 1 119 ? 16.388 71.387 8.847 1.00 12.89 119 ASP A C 1
ATOM 1449 O O . ASP A 1 119 ? 16.245 70.448 8.055 1.00 11.06 119 ASP A O 1
ATOM 1458 N N . TYR A 1 120 ? 17.123 71.274 9.951 1.00 10.83 120 TYR A N 1
ATOM 1459 C CA . TYR A 1 120 ? 17.810 70.033 10.293 1.00 12.43 120 TYR A CA 1
ATOM 1460 C C . TYR A 1 120 ? 16.823 68.907 10.572 1.00 12.92 120 TYR A C 1
ATOM 1461 O O . TYR A 1 120 ? 17.103 67.754 10.260 1.00 13.23 120 TYR A O 1
ATOM 1479 N N . LYS A 1 121 ? 15.673 69.232 11.151 1.00 12.77 121 LYS A N 1
ATOM 1480 C CA . LYS A 1 121 ? 14.653 68.227 11.432 1.00 12.70 121 LYS A CA 1
ATOM 1481 C C . LYS A 1 121 ? 14.214 67.583 10.116 1.00 12.63 121 LYS A C 1
ATOM 1482 O O . LYS A 1 121 ? 13.918 66.387 10.071 1.00 13.19 121 LYS A O 1
ATOM 1501 N N . ALA A 1 122 ? 14.193 68.357 9.044 1.00 11.20 122 ALA A N 1
ATOM 1502 C CA . ALA A 1 122 ? 13.787 67.856 7.737 1.00 12.05 122 ALA A CA 1
ATOM 1503 C C . ALA A 1 122 ? 14.833 66.920 7.169 1.00 10.93 122 ALA A C 1
ATOM 1504 O O . ALA A 1 122 ? 14.493 65.873 6.624 1.00 11.48 122 ALA A O 1
ATOM 1511 N N . LEU A 1 123 ? 16.103 67.283 7.271 1.00 9.46 123 LEU A N 1
ATOM 1512 C CA . LEU A 1 123 ? 17.149 66.411 6.796 1.00 11.01 123 LEU A CA 1
ATOM 1513 C C . LEU A 1 123 ? 17.128 65.091 7.567 1.00 12.81 123 LEU A C 1
ATOM 1514 O O . LEU A 1 123 ? 17.225 64.001 6.978 1.00 11.11 123 LEU A O 1
ATOM 1530 N N . ASP A 1 124 ? 16.995 65.176 8.888 1.00 11.82 124 ASP A N 1
ATOM 1531 C CA . ASP A 1 124 ? 16.974 63.976 9.715 1.00 11.42 124 ASP A CA 1
ATOM 1532 C C . ASP A 1 124 ? 15.769 63.108 9.378 1.00 11.92 124 ASP A C 1
ATOM 1533 O O . ASP A 1 124 ? 15.848 61.886 9.452 1.00 12.25 124 ASP A O 1
ATOM 1542 N N . ALA A 1 125 ? 14.640 63.724 9.026 1.00 12.08 125 ALA A N 1
ATOM 1543 C CA . ALA A 1 125 ? 13.452 62.954 8.655 1.00 11.09 125 ALA A CA 1
ATOM 1544 C C . ALA A 1 125 ? 13.713 62.108 7.420 1.00 11.56 125 ALA A C 1
ATOM 1545 O O . ALA A 1 125 ? 13.105 61.057 7.262 1.00 12.57 125 ALA A O 1
ATOM 1552 N N . LEU A 1 126 ? 14.602 62.560 6.560 1.00 11.88 126 LEU A N 1
ATOM 1553 C CA . LEU A 1 126 ? 14.971 61.792 5.377 1.00 11.15 126 LEU A CA 1
ATOM 1554 C C . LEU A 1 126 ? 15.971 60.703 5.727 1.00 11.11 126 LEU A C 1
ATOM 1555 O O . LEU A 1 126 ? 15.725 59.520 5.472 1.00 13.44 126 LEU A O 1
ATOM 1571 N N . THR A 1 127 ? 17.093 61.081 6.321 1.00 11.30 127 THR A N 1
ATOM 1572 C CA . THR A 1 127 ? 18.154 60.105 6.523 1.00 11.73 127 THR A CA 1
ATOM 1573 C C . THR A 1 127 ? 17.737 59.019 7.511 1.00 14.24 127 THR A C 1
ATOM 1574 O O . THR A 1 127 ? 18.159 57.861 7.382 1.00 14.27 127 THR A O 1
ATOM 1585 N N . GLN A 1 128 ? 16.886 59.361 8.482 1.00 13.29 128 GLN A N 1
ATOM 1586 C CA . GLN A 1 128 ? 16.514 58.418 9.530 1.00 14.37 128 GLN A CA 1
ATOM 1587 C C . GLN A 1 128 ? 15.210 57.702 9.205 1.00 15.54 128 GLN A C 1
ATOM 1588 O O . GLN A 1 128 ? 14.766 56.877 9.985 1.00 18.02 128 GLN A O 1
ATOM 1602 N N . GLY A 1 129 ? 14.610 57.995 8.049 1.00 15.40 129 GLY A N 1
ATOM 1603 C CA . GLY A 1 129 ? 13.313 57.451 7.685 1.00 15.14 129 GLY A CA 1
ATOM 1604 C C . GLY A 1 129 ? 13.316 56.586 6.432 1.00 15.80 129 GLY A C 1
ATOM 1605 O O . GLY A 1 129 ? 14.358 56.067 6.022 1.00 14.59 129 GLY A O 1
ATOM 1609 N N . GLU A 1 130 ? 12.151 56.412 5.817 1.00 16.51 130 GLU A N 1
ATOM 1610 C CA . GLU A 1 130 ? 12.040 55.515 4.680 1.00 16.97 130 GLU A CA 1
ATOM 1611 C C . GLU A 1 130 ? 12.869 55.983 3.486 1.00 16.88 130 GLU A C 1
ATOM 1612 O O . GLU A 1 130 ? 13.316 55.168 2.678 1.00 15.42 130 GLU A O 1
ATOM 1624 N N . VAL A 1 131 ? 13.092 57.282 3.362 1.00 13.39 131 VAL A N 1
ATOM 1625 C CA . VAL A 1 131 ? 13.846 57.771 2.227 1.00 13.16 131 VAL A CA 1
ATOM 1626 C C . VAL A 1 131 ? 15.291 57.295 2.338 1.00 14.04 131 VAL A C 1
ATOM 1627 O O . VAL A 1 131 ? 15.858 56.786 1.367 1.00 13.31 131 VAL A O 1
ATOM 1640 N N . GLY A 1 132 ? 15.884 57.438 3.522 1.00 13.47 132 GLY A N 1
ATOM 1641 C CA . GLY A 1 132 ? 17.255 56.994 3.723 1.00 12.17 132 GLY A CA 1
ATOM 1642 C C . GLY A 1 132 ? 17.384 55.505 3.511 1.00 14.12 132 GLY A C 1
ATOM 1643 O O . GLY A 1 132 ? 18.365 55.015 2.936 1.00 14.20 132 GLY A O 1
ATOM 1647 N N . LYS A 1 133 ? 16.385 54.764 3.967 1.00 13.87 133 LYS A N 1
ATOM 1648 C CA . LYS A 1 133 ? 16.414 53.322 3.799 1.00 14.49 133 LYS A CA 1
ATOM 1649 C C . LYS A 1 133 ? 16.361 52.940 2.322 1.00 14.56 133 LYS A C 1
ATOM 1650 O O . LYS A 1 133 ? 17.086 52.048 1.872 1.00 15.30 133 LYS A O 1
ATOM 1669 N N . SER A 1 134 ? 15.528 53.637 1.557 1.00 15.79 134 SER A N 1
ATOM 1670 C CA . SER A 1 134 ? 15.421 53.371 0.128 1.00 15.61 134 SER A CA 1
ATOM 1671 C C . SER A 1 134 ? 16.752 53.655 -0.567 1.00 15.38 134 SER A C 1
ATOM 1672 O O . SER A 1 134 ? 17.195 52.898 -1.423 1.00 16.31 134 SER A O 1
ATOM 1680 N N . ILE A 1 135 ? 17.384 54.765 -0.211 1.00 14.04 135 ILE A N 1
ATOM 1681 C CA . ILE A 1 135 ? 18.672 55.122 -0.806 1.00 15.25 135 ILE A CA 1
ATOM 1682 C C . ILE A 1 135 ? 19.747 54.083 -0.461 1.00 12.47 135 ILE A C 1
ATOM 1683 O O . ILE A 1 135 ? 20.497 53.648 -1.333 1.00 14.08 135 ILE A O 1
ATOM 1699 N N . PHE A 1 136 ? 19.781 53.650 0.793 1.00 13.63 136 PHE A N 1
ATOM 1700 C CA . PHE A 1 136 ? 20.728 52.602 1.186 1.00 13.54 136 PHE A CA 1
ATOM 1701 C C . PHE A 1 136 ? 20.526 51.314 0.390 1.00 14.60 136 PHE A C 1
ATOM 1702 O O . PHE A 1 136 ? 21.494 50.702 -0.050 1.00 15.61 136 PHE A O 1
ATOM 1719 N N . ALA A 1 137 ? 19.271 50.917 0.174 1.00 15.36 137 ALA A N 1
ATOM 1720 C CA . ALA A 1 137 ? 19.003 49.714 -0.618 1.00 16.53 137 ALA A CA 1
ATOM 1721 C C . ALA A 1 137 ? 19.524 49.874 -2.042 1.00 15.99 137 ALA A C 1
ATOM 1722 O O . ALA A 1 137 ? 20.089 48.924 -2.610 1.00 19.29 137 ALA A O 1
ATOM 1729 N N . THR A 1 138 ? 19.358 51.065 -2.610 1.00 16.39 138 THR A N 1
ATOM 1730 C CA . THR A 1 138 ? 19.825 51.334 -3.957 1.00 18.44 138 THR A CA 1
ATOM 1731 C C . THR A 1 138 ? 21.353 51.239 -4.008 1.00 18.05 138 THR A C 1
ATOM 1732 O O . THR A 1 138 ? 21.936 50.662 -4.934 1.00 19.00 138 THR A O 1
ATOM 1743 N N . LEU A 1 139 ? 22.020 51.799 -3.004 1.00 16.89 139 LEU A N 1
ATOM 1744 C CA . LEU A 1 139 ? 23.474 51.748 -2.961 1.00 17.11 139 LEU A CA 1
ATOM 1745 C C . LEU A 1 139 ? 23.998 50.318 -2.830 1.00 18.38 139 LEU A C 1
ATOM 1746 O O . LEU A 1 139 ? 24.952 49.928 -3.509 1.00 18.49 139 LEU A O 1
ATOM 1762 N N . GLU A 1 140 ? 23.368 49.535 -1.962 1.00 17.49 140 GLU A N 1
ATOM 1763 C CA . GLU A 1 140 ? 23.786 48.160 -1.730 1.00 21.58 140 GLU A CA 1
ATOM 1764 C C . GLU A 1 140 ? 23.729 47.369 -3.038 1.00 25.72 140 GLU A C 1
ATOM 1765 O O . GLU A 1 140 ? 24.642 46.599 -3.358 1.00 24.32 140 GLU A O 1
ATOM 1777 N N . LYS A 1 141 ? 22.680 47.589 -3.820 1.00 19.85 141 LYS A N 1
ATOM 1778 C CA . LYS A 1 141 ? 22.518 46.844 -5.065 1.00 24.65 141 LYS A CA 1
ATOM 1779 C C . LYS A 1 141 ? 23.604 47.235 -6.048 1.00 24.25 141 LYS A C 1
ATOM 1780 O O . LYS A 1 141 ? 23.982 46.443 -6.918 1.00 26.81 141 LYS A O 1
ATOM 1799 N N . ALA A 1 142 ? 24.109 48.459 -5.900 1.00 22.86 142 ALA A N 1
ATOM 1800 C CA . ALA A 1 142 ? 25.129 48.993 -6.797 1.00 25.88 142 ALA A CA 1
ATOM 1801 C C . ALA A 1 142 ? 26.544 48.540 -6.457 1.00 26.22 142 ALA A C 1
ATOM 1802 O O . ALA A 1 142 ? 27.493 48.920 -7.142 1.00 30.81 142 ALA A O 1
ATOM 1809 N N . GLY A 1 143 ? 26.706 47.754 -5.400 1.00 23.27 143 GLY A N 1
ATOM 1810 C CA . GLY A 1 143 ? 28.013 47.204 -5.077 1.00 23.84 143 GLY A CA 1
ATOM 1811 C C . GLY A 1 143 ? 28.802 48.014 -4.070 1.00 25.65 143 GLY A C 1
ATOM 1812 O O . GLY A 1 143 ? 30.009 47.850 -3.922 1.00 27.58 143 GLY A O 1
ATOM 1816 N N A VAL A 1 144 ? 28.102 48.868 -3.321 0.59 21.76 144 VAL A N 1
ATOM 1817 N N B VAL A 1 144 ? 28.131 48.946 -3.428 0.41 22.59 144 VAL A N 1
ATOM 1818 C CA A VAL A 1 144 ? 28.731 49.767 -2.354 0.59 26.06 144 VAL A CA 1
ATOM 1819 C CA B VAL A 1 144 ? 28.744 49.618 -2.322 0.41 27.21 144 VAL A CA 1
ATOM 1820 C C A VAL A 1 144 ? 27.934 49.715 -1.044 0.59 24.79 144 VAL A C 1
ATOM 1821 C C B VAL A 1 144 ? 27.881 49.203 -1.167 0.41 24.50 144 VAL A C 1
ATOM 1822 O O A VAL A 1 144 ? 26.849 50.295 -0.963 0.59 18.83 144 VAL A O 1
ATOM 1823 O O B VAL A 1 144 ? 26.710 48.861 -1.346 0.41 27.75 144 VAL A O 1
ATOM 1848 N N . VAL A 1 145 ? 28.494 49.076 -0.010 1.00 20.72 145 VAL A N 1
ATOM 1849 C CA . VAL A 1 145 ? 27.743 48.738 1.190 1.00 21.03 145 VAL A CA 1
ATOM 1850 C C . VAL A 1 145 ? 27.656 49.959 2.095 1.00 15.25 145 VAL A C 1
ATOM 1851 O O . VAL A 1 145 ? 28.679 50.397 2.657 1.00 16.81 145 VAL A O 1
ATOM 1864 N N . PRO A 1 146 ? 26.452 50.538 2.232 1.00 15.68 146 PRO A N 1
ATOM 1865 C CA . PRO A 1 146 ? 26.286 51.706 3.097 1.00 13.71 146 PRO A CA 1
ATOM 1866 C C . PRO A 1 146 ? 26.068 51.330 4.546 1.00 14.39 146 PRO A C 1
ATOM 1867 O O . PRO A 1 146 ? 25.311 50.377 4.817 1.00 16.43 146 PRO A O 1
ATOM 1878 N N . LEU A 1 147 ? 26.695 52.047 5.468 1.00 13.49 147 LEU A N 1
ATOM 1879 C CA . LEU A 1 147 ? 26.689 51.679 6.876 1.00 13.12 147 LEU A CA 1
ATOM 1880 C C . LEU A 1 147 ? 26.136 52.747 7.820 1.00 12.78 147 LEU A C 1
ATOM 1881 O O . LEU A 1 147 ? 25.651 52.421 8.897 1.00 15.36 147 LEU A O 1
ATOM 1897 N N . ALA A 1 148 ? 26.289 54.022 7.466 1.00 11.87 148 ALA A N 1
ATOM 1898 C CA . ALA A 1 148 ? 25.854 55.096 8.345 1.00 13.06 148 ALA A CA 1
ATOM 1899 C C . ALA A 1 148 ? 25.805 56.405 7.604 1.00 9.72 148 ALA A C 1
ATOM 1900 O O . ALA A 1 148 ? 26.375 56.548 6.524 1.00 10.07 148 ALA A O 1
ATOM 1907 N N . TRP A 1 149 ? 25.108 57.357 8.215 1.00 9.82 149 TRP A N 1
ATOM 1908 C CA . TRP A 1 149 ? 25.013 58.724 7.734 1.00 9.07 149 TRP A CA 1
ATOM 1909 C C . TRP A 1 149 ? 25.843 59.673 8.577 1.00 8.52 149 TRP A C 1
ATOM 1910 O O . TRP A 1 149 ? 25.894 59.570 9.808 1.00 9.81 149 TRP A O 1
ATOM 1931 N N . GLY A 1 150 ? 26.464 60.620 7.884 1.00 8.38 150 GLY A N 1
ATOM 1932 C CA . GLY A 1 150 ? 27.057 61.808 8.485 1.00 9.26 150 GLY A CA 1
ATOM 1933 C C . GLY A 1 150 ? 26.459 63.036 7.837 1.00 7.26 150 GLY A C 1
ATOM 1934 O O . GLY A 1 150 ? 25.383 63.002 7.250 1.00 8.05 150 GLY A O 1
ATOM 1938 N N . GLU A 1 151 ? 27.187 64.141 7.933 1.00 7.90 151 GLU A N 1
ATOM 1939 C CA . GLU A 1 151 ? 26.695 65.423 7.430 1.00 7.39 151 GLU A CA 1
ATOM 1940 C C . GLU A 1 151 ? 27.801 66.359 7.004 1.00 7.51 151 GLU A C 1
ATOM 1941 O O . GLU A 1 151 ? 28.791 66.536 7.705 1.00 8.15 151 GLU A O 1
ATOM 1953 N N . ASN A 1 152 ? 27.626 66.977 5.837 1.00 7.42 152 ASN A N 1
ATOM 1954 C CA . ASN A 1 152 ? 28.421 68.149 5.466 1.00 6.35 152 ASN A CA 1
ATOM 1955 C C . ASN A 1 152 ? 27.623 69.359 5.951 1.00 7.59 152 ASN A C 1
ATOM 1956 O O . ASN A 1 152 ? 28.055 70.035 6.883 1.00 8.29 152 ASN A O 1
ATOM 1967 N N . GLY A 1 153 ? 26.449 69.589 5.378 1.00 7.04 153 GLY A N 1
ATOM 1968 C CA . GLY A 1 153 ? 25.498 70.525 5.936 1.00 7.80 153 GLY A CA 1
ATOM 1969 C C . GLY A 1 153 ? 24.801 71.367 4.917 1.00 6.35 153 GLY A C 1
ATOM 1970 O O . GLY A 1 153 ? 24.900 71.154 3.726 1.00 6.64 153 GLY A O 1
ATOM 1974 N N . PHE A 1 154 ? 24.040 72.333 5.411 1.00 7.07 154 PHE A N 1
ATOM 1975 C CA . PHE A 1 154 ? 23.339 73.295 4.549 1.00 6.55 154 PHE A CA 1
ATOM 1976 C C . PHE A 1 154 ? 24.335 74.185 3.834 1.00 6.03 154 PHE A C 1
ATOM 1977 O O . PHE A 1 154 ? 25.237 74.780 4.469 1.00 7.79 154 PHE A O 1
ATOM 1994 N N . ARG A 1 155 ? 24.198 74.269 2.521 1.00 6.16 155 ARG A N 1
ATOM 1995 C CA . ARG A 1 155 ? 25.227 74.868 1.679 1.00 6.19 155 ARG A CA 1
ATOM 1996 C C . ARG A 1 155 ? 24.881 76.329 1.394 1.00 6.80 155 ARG A C 1
ATOM 1997 O O . ARG A 1 155 ? 23.986 76.627 0.621 1.00 7.64 155 ARG A O 1
ATOM 2018 N N . GLU A 1 156 ? 25.589 77.233 2.073 1.00 5.79 156 GLU A N 1
ATOM 2019 C CA . GLU A 1 156 ? 25.306 78.663 2.018 1.00 6.70 156 GLU A CA 1
ATOM 2020 C C . GLU A 1 156 ? 26.150 79.308 0.922 1.00 6.15 156 GLU A C 1
ATOM 2021 O O . GLU A 1 156 ? 27.335 78.980 0.769 1.00 6.65 156 GLU A O 1
ATOM 2033 N N . VAL A 1 157 ? 25.551 80.197 0.156 1.00 7.61 157 VAL A N 1
ATOM 2034 C CA . VAL A 1 157 ? 26.227 80.837 -0.972 1.00 8.51 157 VAL A CA 1
ATOM 2035 C C . VAL A 1 157 ? 27.058 82.045 -0.540 1.00 7.05 157 VAL A C 1
ATOM 2036 O O . VAL A 1 157 ? 26.595 82.898 0.227 1.00 7.94 157 VAL A O 1
ATOM 2049 N N . SER A 1 158 ? 28.305 82.083 -0.990 1.00 6.90 158 SER A N 1
ATOM 2050 C CA . SER A 1 158 ? 29.198 83.194 -0.713 1.00 7.40 158 SER A CA 1
ATOM 2051 C C . SER A 1 158 ? 29.712 83.770 -2.009 1.00 7.99 158 SER A C 1
ATOM 2052 O O . SER A 1 158 ? 29.735 83.115 -3.041 1.00 9.28 158 SER A O 1
ATOM 2060 N N . ASN A 1 159 ? 30.159 85.015 -1.939 1.00 8.72 159 ASN A N 1
ATOM 2061 C CA . ASN A 1 159 ? 30.829 85.641 -3.066 1.00 9.09 159 ASN A CA 1
ATOM 2062 C C . ASN A 1 159 ? 31.629 86.860 -2.615 1.00 9.86 159 ASN A C 1
ATOM 2063 O O . ASN A 1 159 ? 31.544 87.250 -1.441 1.00 9.97 159 ASN A O 1
ATOM 2074 N N . SER A 1 160 ? 32.415 87.415 -3.531 1.00 10.58 160 SER A N 1
ATOM 2075 C CA . SER A 1 160 ? 33.289 88.539 -3.211 1.00 11.79 160 SER A CA 1
ATOM 2076 C C . SER A 1 160 ? 32.714 89.907 -3.609 1.00 13.28 160 SER A C 1
ATOM 2077 O O . SER A 1 160 ? 33.308 90.946 -3.279 1.00 14.54 160 SER A O 1
ATOM 2085 N N . LYS A 1 161 ? 31.584 89.913 -4.318 1.00 12.66 161 LYS A N 1
ATOM 2086 C CA . LYS A 1 161 ? 31.098 91.140 -4.953 1.00 14.59 161 LYS A CA 1
ATOM 2087 C C . LYS A 1 161 ? 29.999 91.873 -4.232 1.00 13.94 161 LYS A C 1
ATOM 2088 O O . LYS A 1 161 ? 30.079 93.094 -4.103 1.00 15.82 161 LYS A O 1
ATOM 2107 N N . ARG A 1 162 ? 28.944 91.178 -3.837 1.00 12.86 162 ARG A N 1
ATOM 2108 C CA . ARG A 1 162 ? 27.769 91.877 -3.317 1.00 13.26 162 ARG A CA 1
ATOM 2109 C C . ARG A 1 162 ? 26.874 90.971 -2.513 1.00 12.17 162 ARG A C 1
ATOM 2110 O O . ARG A 1 162 ? 26.912 89.749 -2.611 1.00 11.14 162 ARG A O 1
ATOM 2131 N N . GLU A 1 163 ? 26.022 91.595 -1.721 1.00 12.66 163 GLU A N 1
ATOM 2132 C CA . GLU A 1 163 ? 25.025 90.873 -0.952 1.00 12.09 163 GLU A CA 1
ATOM 2133 C C . GLU A 1 163 ? 23.991 90.204 -1.855 1.00 11.86 163 GLU A C 1
ATOM 2134 O O . GLU A 1 163 ? 23.539 90.807 -2.828 1.00 13.22 163 GLU A O 1
ATOM 2146 N N . ILE A 1 164 ? 23.634 88.965 -1.536 1.00 11.03 164 ILE A N 1
ATOM 2147 C CA . ILE A 1 164 ? 22.580 88.243 -2.244 1.00 11.06 164 ILE A CA 1
ATOM 2148 C C . ILE A 1 164 ? 21.318 88.170 -1.381 1.00 11.57 164 ILE A C 1
ATOM 2149 O O . ILE A 1 164 ? 21.298 87.554 -0.304 1.00 11.86 164 ILE A O 1
ATOM 2165 N N . ARG A 1 165 ? 20.267 88.860 -1.817 1.00 12.65 165 ARG A N 1
ATOM 2166 C CA . ARG A 1 165 ? 18.983 88.794 -1.131 1.00 13.45 165 ARG A CA 1
ATOM 2167 C C . ARG A 1 165 ? 17.870 88.247 -2.016 1.00 14.15 165 ARG A C 1
ATOM 2168 O O . ARG A 1 165 ? 16.814 87.885 -1.513 1.00 14.89 165 ARG A O 1
ATOM 2189 N N . LYS A 1 166 ? 18.071 88.228 -3.329 1.00 14.23 166 LYS A N 1
ATOM 2190 C CA . LYS A 1 166 ? 17.007 87.849 -4.257 1.00 15.30 166 LYS A CA 1
ATOM 2191 C C . LYS A 1 166 ? 17.649 87.308 -5.524 1.00 14.97 166 LYS A C 1
ATOM 2192 O O . LYS A 1 166 ? 18.835 87.552 -5.781 1.00 14.53 166 LYS A O 1
ATOM 2211 N N . PRO A 1 167 ? 16.883 86.551 -6.325 1.00 15.91 167 PRO A N 1
ATOM 2212 C CA . PRO A 1 167 ? 17.509 85.880 -7.466 1.00 17.03 167 PRO A CA 1
ATOM 2213 C C . PRO A 1 167 ? 18.229 86.840 -8.397 1.00 17.09 167 PRO A C 1
ATOM 2214 O O . PRO A 1 167 ? 19.285 86.520 -8.942 1.00 17.51 167 PRO A O 1
ATOM 2225 N N . GLU A 1 168 ? 17.687 88.031 -8.553 1.00 17.67 168 GLU A N 1
ATOM 2226 C CA . GLU A 1 168 ? 18.257 88.984 -9.478 1.00 18.58 168 GLU A CA 1
ATOM 2227 C C . GLU A 1 168 ? 19.706 89.343 -9.106 1.00 20.08 168 GLU A C 1
ATOM 2228 O O . GLU A 1 168 ? 20.527 89.646 -9.975 1.00 19.71 168 GLU A O 1
ATOM 2240 N N . ASP A 1 169 ? 20.029 89.287 -7.820 1.00 15.63 169 ASP A N 1
ATOM 2241 C CA . ASP A 1 169 ? 21.371 89.642 -7.360 1.00 15.79 169 ASP A CA 1
ATOM 2242 C C . ASP A 1 169 ? 22.447 88.684 -7.865 1.00 15.60 169 ASP A C 1
ATOM 2243 O O . ASP A 1 169 ? 23.632 89.024 -7.872 1.00 14.63 169 ASP A O 1
ATOM 2252 N N . LEU A 1 170 ? 22.052 87.477 -8.263 1.00 13.55 170 LEU A N 1
ATOM 2253 C CA . LEU A 1 170 ? 23.011 86.520 -8.792 1.00 12.92 170 LEU A CA 1
ATOM 2254 C C . LEU A 1 170 ? 23.301 86.676 -10.278 1.00 16.80 170 LEU A C 1
ATOM 2255 O O . LEU A 1 170 ? 24.127 85.926 -10.813 1.00 15.63 170 LEU A O 1
ATOM 2271 N N . LYS A 1 171 ? 22.663 87.629 -10.949 1.00 15.89 171 LYS A N 1
ATOM 2272 C CA . LYS A 1 171 ? 22.775 87.696 -12.392 1.00 17.59 171 LYS A CA 1
ATOM 2273 C C . LYS A 1 171 ? 24.233 87.878 -12.796 1.00 18.68 171 LYS A C 1
ATOM 2274 O O . LYS A 1 171 ? 24.914 88.784 -12.316 1.00 19.13 171 LYS A O 1
ATOM 2293 N N . GLY A 1 172 ? 24.700 86.992 -13.667 1.00 19.28 172 GLY A N 1
ATOM 2294 C CA . GLY A 1 172 ? 26.053 87.064 -14.191 1.00 17.96 172 GLY A CA 1
ATOM 2295 C C . GLY A 1 172 ? 27.152 86.601 -13.251 1.00 20.56 172 GLY A C 1
ATOM 2296 O O . GLY A 1 172 ? 28.311 86.590 -13.638 1.00 19.59 172 GLY A O 1
ATOM 2317 N N . LYS A 1 174 ? 29.816 84.463 -11.350 1.00 14.40 174 LYS A N 1
ATOM 2318 C CA . LYS A 1 174 ? 30.573 83.263 -11.673 1.00 14.74 174 LYS A CA 1
ATOM 2319 C C . LYS A 1 174 ? 30.739 82.446 -10.408 1.00 14.32 174 LYS A C 1
ATOM 2320 O O . LYS A 1 174 ? 31.605 82.696 -9.583 1.00 19.33 174 LYS A O 1
ATOM 2339 N N . LEU A 1 175 ? 29.861 81.482 -10.225 1.00 12.10 175 LEU A N 1
ATOM 2340 C CA . LEU A 1 175 ? 29.840 80.718 -8.991 1.00 11.36 175 LEU A CA 1
ATOM 2341 C C . LEU A 1 175 ? 30.357 79.318 -9.245 1.00 13.86 175 LEU A C 1
ATOM 2342 O O . LEU A 1 175 ? 29.923 78.651 -10.168 1.00 14.17 175 LEU A O 1
ATOM 2358 N N . ARG A 1 176 ? 31.328 78.893 -8.454 1.00 10.21 176 ARG A N 1
ATOM 2359 C CA . ARG A 1 176 ? 31.760 77.508 -8.529 1.00 9.43 176 ARG A CA 1
ATOM 2360 C C . ARG A 1 176 ? 30.722 76.588 -7.915 1.00 9.28 176 ARG A C 1
ATOM 2361 O O . ARG A 1 176 ? 30.203 76.863 -6.839 1.00 8.66 176 ARG A O 1
ATOM 2382 N N . VAL A 1 177 ? 30.492 75.461 -8.599 1.00 9.31 177 VAL A N 1
ATOM 2383 C CA . VAL A 1 177 ? 29.696 74.355 -8.088 1.00 9.66 177 VAL A CA 1
ATOM 2384 C C . VAL A 1 177 ? 30.487 73.063 -8.311 1.00 10.16 177 VAL A C 1
ATOM 2385 O O . VAL A 1 177 ? 31.482 73.046 -9.046 1.00 10.38 177 VAL A O 1
ATOM 2398 N N . VAL A 1 178 ? 30.040 71.973 -7.703 1.00 10.17 178 VAL A N 1
ATOM 2399 C CA . VAL A 1 178 ? 30.607 70.664 -7.976 1.00 11.01 178 VAL A CA 1
ATOM 2400 C C . VAL A 1 178 ? 30.075 70.225 -9.323 1.00 12.77 178 VAL A C 1
ATOM 2401 O O . VAL A 1 178 ? 28.978 70.646 -9.720 1.00 14.39 178 VAL A O 1
ATOM 2414 N N . GLY A 1 179 ? 30.788 69.340 -10.008 1.00 15.01 179 GLY A N 1
ATOM 2415 C CA . GLY A 1 179 ? 30.362 68.847 -11.308 1.00 19.37 179 GLY A CA 1
ATOM 2416 C C . GLY A 1 179 ? 29.231 67.835 -11.290 1.00 20.06 179 GLY A C 1
ATOM 2417 O O . GLY A 1 179 ? 29.405 66.703 -11.724 1.00 23.76 179 GLY A O 1
ATOM 2421 N N . SER A 1 180 ? 28.067 68.252 -10.815 1.00 23.35 180 SER A N 1
ATOM 2422 C CA . SER A 1 180 ? 26.843 67.461 -10.912 1.00 23.32 180 SER A CA 1
ATOM 2423 C C . SER A 1 180 ? 25.785 68.363 -11.570 1.00 20.58 180 SER A C 1
ATOM 2424 O O . SER A 1 180 ? 25.483 69.418 -11.031 1.00 18.39 180 SER A O 1
ATOM 2432 N N . PRO A 1 181 ? 25.259 67.963 -12.748 1.00 18.12 181 PRO A N 1
ATOM 2433 C CA . PRO A 1 181 ? 24.473 68.854 -13.618 1.00 19.25 181 PRO A CA 1
ATOM 2434 C C . PRO A 1 181 ? 23.291 69.588 -12.975 1.00 17.02 181 PRO A C 1
ATOM 2435 O O . PRO A 1 181 ? 22.947 70.681 -13.403 1.00 17.78 181 PRO A O 1
ATOM 2446 N N . LEU A 1 182 ? 22.675 69.004 -11.957 1.00 13.36 182 LEU A N 1
ATOM 2447 C CA . LEU A 1 182 ? 21.585 69.681 -11.273 1.00 12.34 182 LEU A CA 1
ATOM 2448 C C . LEU A 1 182 ? 22.019 71.040 -10.745 1.00 11.04 182 LEU A C 1
ATOM 2449 O O . LEU A 1 182 ? 21.270 72.027 -10.839 1.00 12.46 182 LEU A O 1
ATOM 2465 N N . TYR A 1 183 ? 23.231 71.130 -10.211 1.00 10.50 183 TYR A N 1
ATOM 2466 C CA . TYR A 1 183 ? 23.700 72.411 -9.694 1.00 10.92 183 TYR A CA 1
ATOM 2467 C C . TYR A 1 183 ? 23.862 73.470 -10.793 1.00 9.79 183 TYR A C 1
ATOM 2468 O O . TYR A 1 183 ? 23.568 74.652 -10.578 1.00 11.38 183 TYR A O 1
ATOM 2486 N N . ILE A 1 184 ? 24.293 73.052 -11.977 1.00 10.87 184 ILE A N 1
ATOM 2487 C CA . ILE A 1 184 ? 24.365 73.977 -13.101 1.00 13.11 184 ILE A CA 1
ATOM 2488 C C . ILE A 1 184 ? 22.977 74.513 -13.424 1.00 12.23 184 ILE A C 1
ATOM 2489 O O . ILE A 1 184 ? 22.801 75.707 -13.625 1.00 12.59 184 ILE A O 1
ATOM 2505 N N . GLU A 1 185 ? 21.993 73.625 -13.459 1.00 12.51 185 GLU A N 1
ATOM 2506 C CA . GLU A 1 185 ? 20.626 74.024 -13.779 1.00 13.08 185 GLU A CA 1
ATOM 2507 C C . GLU A 1 185 ? 20.022 74.933 -12.709 1.00 12.20 185 GLU A C 1
ATOM 2508 O O . GLU A 1 185 ? 19.336 75.913 -13.041 1.00 13.47 185 GLU A O 1
ATOM 2520 N N . THR A 1 186 ? 20.272 74.643 -11.437 1.00 11.32 186 THR A N 1
ATOM 2521 C CA . THR A 1 186 ? 19.751 75.489 -10.371 1.00 10.46 186 THR A CA 1
ATOM 2522 C C . THR A 1 186 ? 20.289 76.903 -10.499 1.00 10.16 186 THR A C 1
ATOM 2523 O O . THR A 1 186 ? 19.537 77.877 -10.422 1.00 11.97 186 THR A O 1
ATOM 2534 N N . PHE A 1 187 ? 21.599 77.035 -10.669 1.00 9.92 187 PHE A N 1
ATOM 2535 C CA . PHE A 1 187 ? 22.180 78.374 -10.751 1.00 10.70 187 PHE A CA 1
ATOM 2536 C C . PHE A 1 187 ? 21.866 79.076 -12.071 1.00 13.07 187 PHE A C 1
ATOM 2537 O O . PHE A 1 187 ? 21.726 80.309 -12.094 1.00 13.08 187 PHE A O 1
ATOM 2554 N N . ASN A 1 188 ? 21.708 78.332 -13.161 1.00 12.47 188 ASN A N 1
ATOM 2555 C CA . ASN A 1 188 ? 21.222 78.927 -14.412 1.00 14.58 188 ASN A CA 1
ATOM 2556 C C . ASN A 1 188 ? 19.834 79.549 -14.216 1.00 15.81 188 ASN A C 1
ATOM 2557 O O . ASN A 1 188 ? 19.553 80.615 -14.749 1.00 16.05 188 ASN A O 1
ATOM 2568 N N . ALA A 1 189 ? 18.963 78.873 -13.473 1.00 14.53 189 ALA A N 1
ATOM 2569 C CA . ALA A 1 189 ? 17.609 79.385 -13.232 1.00 14.81 189 ALA A CA 1
ATOM 2570 C C . ALA A 1 189 ? 17.637 80.682 -12.445 1.00 15.06 189 ALA A C 1
ATOM 2571 O O . ALA A 1 189 ? 16.698 81.470 -12.518 1.00 17.26 189 ALA A O 1
ATOM 2578 N N . LEU A 1 190 ? 18.697 80.885 -11.673 1.00 14.19 190 LEU A N 1
ATOM 2579 C CA . LEU A 1 190 ? 18.879 82.088 -10.867 1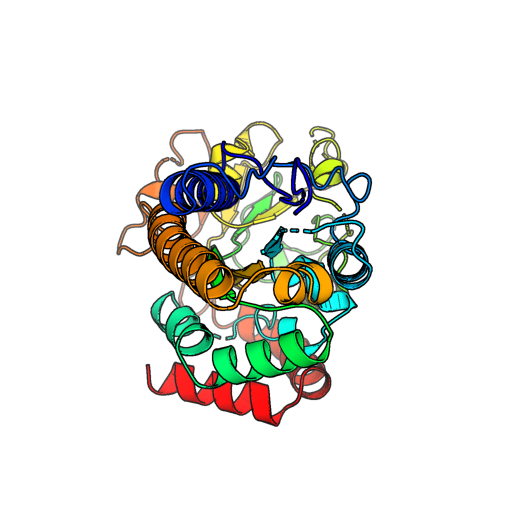.00 14.05 190 LEU A CA 1
ATOM 2580 C C . LEU A 1 190 ? 19.652 83.174 -11.620 1.00 14.78 190 LEU A C 1
ATOM 2581 O O . LEU A 1 190 ? 19.973 84.214 -11.048 1.00 19.05 190 LEU A O 1
ATOM 2597 N N . GLY A 1 191 ? 19.959 82.933 -12.896 1.00 14.09 191 GLY A N 1
ATOM 2598 C CA . GLY A 1 191 ? 20.626 83.929 -13.722 1.00 17.03 191 GLY A CA 1
ATOM 2599 C C . GLY A 1 191 ? 22.135 83.999 -13.575 1.00 15.12 191 GLY A C 1
ATOM 2600 O O . GLY A 1 191 ? 22.780 84.886 -14.149 1.00 16.62 191 GLY A O 1
ATOM 2604 N N . ALA A 1 192 ? 22.702 83.065 -12.818 1.00 13.82 192 ALA A N 1
ATOM 2605 C CA . ALA A 1 192 ? 24.137 83.033 -12.607 1.00 16.24 192 ALA A CA 1
ATOM 2606 C C . ALA A 1 192 ? 24.872 82.310 -13.731 1.00 16.02 192 ALA A C 1
ATOM 2607 O O . ALA A 1 192 ? 24.260 81.751 -14.645 1.00 15.70 192 ALA A O 1
ATOM 2614 N N A ASN A 1 193 ? 26.200 82.367 -13.663 0.50 17.26 193 ASN A N 1
ATOM 2615 N N B ASN A 1 193 ? 26.198 82.325 -13.646 0.50 17.08 193 ASN A N 1
ATOM 2616 C CA A ASN A 1 193 ? 27.089 81.670 -14.586 0.50 16.70 193 ASN A CA 1
ATOM 2617 C CA B ASN A 1 193 ? 27.072 81.678 -14.619 0.50 16.83 193 ASN A CA 1
ATOM 2618 C C A ASN A 1 193 ? 27.909 80.652 -13.810 0.50 14.86 193 ASN A C 1
ATOM 2619 C C B ASN A 1 193 ? 27.922 80.634 -13.905 0.50 15.15 193 ASN A C 1
ATOM 2620 O O A ASN A 1 193 ? 29.064 80.896 -13.453 0.50 16.01 193 ASN A O 1
ATOM 2621 O O B ASN A 1 193 ? 29.118 80.847 -13.691 0.50 18.92 193 ASN A O 1
ATOM 2642 N N . PRO A 1 194 ? 27.313 79.499 -13.521 1.00 13.16 194 PRO A N 1
ATOM 2643 C CA . PRO A 1 194 ? 28.022 78.501 -12.712 1.00 14.72 194 PRO A CA 1
ATOM 2644 C C . PRO A 1 194 ? 29.094 77.783 -13.512 1.00 15.86 194 PRO A C 1
ATOM 2645 O O . PRO A 1 194 ? 28.971 77.620 -14.716 1.00 17.49 194 PRO A O 1
ATOM 2656 N N A THR A 1 195 ? 30.162 77.399 -12.830 0.53 16.55 195 THR A N 1
ATOM 2657 N N B THR A 1 195 ? 30.154 77.369 -12.825 0.47 16.34 195 THR A N 1
ATOM 2658 C CA A THR A 1 195 ? 31.191 76.567 -13.417 0.53 17.65 195 THR A CA 1
ATOM 2659 C CA B THR A 1 195 ? 31.222 76.585 -13.429 0.47 17.95 195 THR A CA 1
ATOM 2660 C C A THR A 1 195 ? 31.476 75.433 -12.455 0.53 18.02 195 THR A C 1
ATOM 2661 C C B THR A 1 195 ? 31.631 75.466 -12.489 0.47 17.63 195 THR A C 1
ATOM 2662 O O A THR A 1 195 ? 31.511 75.613 -11.233 0.53 13.12 195 THR A O 1
ATOM 2663 O O B THR A 1 195 ? 31.984 75.709 -11.325 0.47 13.81 195 THR A O 1
ATOM 2684 N N . GLN A 1 196 ? 31.609 74.245 -13.011 1.00 17.89 196 GLN A N 1
ATOM 2685 C CA . GLN A 1 196 ? 31.883 73.075 -12.205 1.00 16.79 196 GLN A CA 1
ATOM 2686 C C . GLN A 1 196 ? 33.364 72.813 -12.060 1.00 15.18 196 GLN A C 1
ATOM 2687 O O . GLN A 1 196 ? 34.138 72.896 -13.015 1.00 18.21 196 GLN A O 1
ATOM 2718 N N . SER A 1 198 ? 36.253 70.535 -9.111 1.00 12.26 198 SER A N 1
ATOM 2719 C CA . SER A 1 198 ? 36.526 69.845 -7.865 1.00 12.14 198 SER A CA 1
ATOM 2720 C C . SER A 1 198 ? 36.840 70.795 -6.737 1.00 11.93 198 SER A C 1
ATOM 2721 O O . SER A 1 198 ? 37.171 71.973 -6.953 1.00 11.93 198 SER A O 1
ATOM 2729 N N . TRP A 1 199 ? 36.765 70.295 -5.513 1.00 10.63 199 TRP A N 1
ATOM 2730 C CA . TRP A 1 199 ? 37.113 71.080 -4.347 1.00 10.30 199 TRP A CA 1
ATOM 2731 C C . TRP A 1 199 ? 38.574 71.568 -4.472 1.00 12.35 199 TRP A C 1
ATOM 2732 O O . TRP A 1 199 ? 38.868 72.727 -4.187 1.00 12.69 199 TRP A O 1
ATOM 2753 N N . ALA A 1 200 ? 39.480 70.719 -4.945 1.00 12.74 200 ALA A N 1
ATOM 2754 C CA . ALA A 1 200 ? 40.867 71.162 -5.111 1.00 13.67 200 ALA A CA 1
ATOM 2755 C C . ALA A 1 200 ? 40.931 72.353 -6.075 1.00 15.51 200 ALA A C 1
ATOM 2756 O O . ALA A 1 200 ? 41.616 73.370 -5.837 1.00 17.91 200 ALA A O 1
ATOM 2763 N N . ASP A 1 201 ? 40.254 72.228 -7.203 1.00 14.74 201 ASP A N 1
ATOM 2764 C CA . ASP A 1 201 ? 40.345 73.249 -8.230 1.00 12.73 201 ASP A CA 1
ATOM 2765 C C . ASP A 1 201 ? 39.641 74.564 -7.826 1.00 12.58 201 ASP A C 1
ATOM 2766 O O . ASP A 1 201 ? 39.991 75.649 -8.305 1.00 13.24 201 ASP A O 1
ATOM 2775 N N . ALA A 1 202 ? 38.669 74.465 -6.936 1.00 12.08 202 ALA A N 1
ATOM 2776 C CA . ALA A 1 202 ? 37.987 75.644 -6.463 1.00 11.04 202 ALA A CA 1
ATOM 2777 C C . ALA A 1 202 ? 38.907 76.613 -5.746 1.00 13.23 202 ALA A C 1
ATOM 2778 O O . ALA A 1 202 ? 38.693 77.826 -5.814 1.00 13.87 202 ALA A O 1
ATOM 2785 N N . GLN A 1 203 ? 39.931 76.106 -5.076 1.00 15.78 203 GLN A N 1
ATOM 2786 C CA . GLN A 1 203 ? 40.788 76.958 -4.245 1.00 17.53 203 GLN A CA 1
ATOM 2787 C C . GLN A 1 203 ? 41.517 78.020 -5.052 1.00 16.08 203 GLN A C 1
ATOM 2788 O O . GLN A 1 203 ? 41.406 79.214 -4.750 1.00 15.64 203 GLN A O 1
ATOM 2802 N N . PRO A 1 204 ? 42.278 77.617 -6.087 1.00 15.30 204 PRO A N 1
ATOM 2803 C CA . PRO A 1 204 ? 42.979 78.677 -6.814 1.00 18.71 204 PRO A CA 1
ATOM 2804 C C . PRO A 1 204 ? 42.016 79.595 -7.560 1.00 15.20 204 PRO A C 1
ATOM 2805 O O . PRO A 1 204 ? 42.317 80.755 -7.789 1.00 16.50 204 PRO A O 1
ATOM 2816 N N . ALA A 1 205 ? 40.885 79.046 -7.975 1.00 14.33 205 ALA A N 1
ATOM 2817 C CA . ALA A 1 205 ? 39.895 79.829 -8.702 1.00 14.94 205 ALA A CA 1
ATOM 2818 C C . ALA A 1 205 ? 39.320 80.937 -7.804 1.00 12.50 205 ALA A C 1
ATOM 2819 O O . ALA A 1 205 ? 39.118 82.069 -8.250 1.00 14.70 205 ALA A O 1
ATOM 2843 N N . ALA A 1 207 ? 40.951 82.179 -5.149 1.00 13.72 207 ALA A N 1
ATOM 2844 C CA . ALA A 1 207 ? 42.074 83.051 -4.791 1.00 15.07 207 ALA A CA 1
ATOM 2845 C C . ALA A 1 207 ? 42.343 84.068 -5.892 1.00 17.45 207 ALA A C 1
ATOM 2846 O O . ALA A 1 207 ? 42.691 85.216 -5.609 1.00 19.36 207 ALA A O 1
ATOM 2853 N N . SER A 1 208 ? 42.216 83.654 -7.150 1.00 15.55 208 SER A N 1
ATOM 2854 C CA . SER A 1 208 ? 42.524 84.554 -8.265 1.00 18.57 208 SER A CA 1
ATOM 2855 C C . SER A 1 208 ? 41.345 85.421 -8.699 1.00 17.34 208 SER A C 1
ATOM 2856 O O . SER A 1 208 ? 41.511 86.339 -9.496 1.00 19.24 208 SER A O 1
ATOM 2864 N N . GLY A 1 209 ? 40.148 85.095 -8.240 1.00 15.94 209 GLY A N 1
ATOM 2865 C CA . GLY A 1 209 ? 38.960 85.767 -8.723 1.00 16.75 209 GLY A CA 1
ATOM 2866 C C . GLY A 1 209 ? 38.387 85.190 -10.010 1.00 15.75 209 GLY A C 1
ATOM 2867 O O . GLY A 1 209 ? 37.448 85.758 -10.574 1.00 17.69 209 GLY A O 1
ATOM 2871 N N . ALA A 1 210 ? 38.908 84.047 -10.456 1.00 16.27 210 ALA A N 1
ATOM 2872 C CA . ALA A 1 210 ? 38.392 83.401 -11.661 1.00 17.03 210 ALA A CA 1
ATOM 2873 C C . ALA A 1 210 ? 36.931 82.983 -11.468 1.00 15.76 210 ALA A C 1
ATOM 2874 O O . ALA A 1 210 ? 36.145 83.004 -12.421 1.00 19.16 210 ALA A O 1
ATOM 2881 N N . VAL A 1 211 ? 36.560 82.638 -10.237 1.00 13.05 211 VAL A N 1
ATOM 2882 C CA . VAL A 1 211 ? 35.150 82.583 -9.855 1.00 13.31 211 VAL A CA 1
ATOM 2883 C C . VAL A 1 211 ? 34.910 83.652 -8.791 1.00 13.18 211 VAL A C 1
ATOM 2884 O O . VAL A 1 211 ? 35.828 84.026 -8.056 1.00 12.96 211 VAL A O 1
ATOM 2897 N N . ASP A 1 212 ? 33.684 84.158 -8.745 1.00 13.16 212 ASP A N 1
ATOM 2898 C CA . ASP A 1 212 ? 33.284 85.158 -7.763 1.00 12.29 212 ASP A CA 1
ATOM 2899 C C . ASP A 1 212 ? 32.927 84.536 -6.410 1.00 12.59 212 ASP A C 1
ATOM 2900 O O . ASP A 1 212 ? 33.024 85.198 -5.368 1.00 13.88 212 ASP A O 1
ATOM 2909 N N . GLY A 1 213 ? 32.470 83.282 -6.413 1.00 10.72 213 GLY A N 1
ATOM 2910 C CA . GLY A 1 213 ? 31.895 82.692 -5.219 1.00 9.94 213 GLY A CA 1
ATOM 2911 C C . GLY A 1 213 ? 31.715 81.201 -5.316 1.00 8.49 213 GLY A C 1
ATOM 2912 O O . GLY A 1 213 ? 32.210 80.575 -6.267 1.00 10.03 213 GLY A O 1
ATOM 2916 N N . GLN A 1 214 ? 31.021 80.646 -4.324 1.00 8.12 214 GLN A N 1
ATOM 2917 C CA . GLN A 1 214 ? 30.903 79.215 -4.126 1.00 6.84 214 GLN A CA 1
ATOM 2918 C C . GLN A 1 214 ? 29.738 78.963 -3.162 1.00 6.42 214 GLN A C 1
ATOM 2919 O O . GLN A 1 214 ? 29.043 79.908 -2.767 1.00 6.80 214 GLN A O 1
ATOM 2933 N N . GLU A 1 215 ? 29.529 77.707 -2.774 1.00 6.99 215 GLU A N 1
ATOM 2934 C CA . GLU A 1 215 ? 28.462 77.363 -1.860 1.00 6.73 215 GLU A CA 1
ATOM 2935 C C . GLU A 1 215 ? 28.877 76.136 -1.073 1.00 6.79 215 GLU A C 1
ATOM 2936 O O . GLU A 1 215 ? 29.393 75.177 -1.641 1.00 7.72 215 GLU A O 1
ATOM 2948 N N . ASN A 1 216 ? 28.732 76.177 0.238 1.00 6.40 216 ASN A N 1
ATOM 2949 C CA . ASN A 1 216 ? 29.252 75.083 1.080 1.00 6.74 216 ASN A CA 1
ATOM 2950 C C . ASN A 1 216 ? 28.745 75.245 2.503 1.00 6.45 216 ASN A C 1
ATOM 2951 O O . ASN A 1 216 ? 28.283 76.333 2.894 1.00 6.71 216 ASN A O 1
ATOM 2962 N N . PRO A 1 217 ? 28.792 74.174 3.300 1.00 6.47 217 PRO A N 1
ATOM 2963 C CA . PRO A 1 217 ? 28.375 74.310 4.691 1.00 6.82 217 PRO A CA 1
ATOM 2964 C C . PRO A 1 217 ? 29.248 75.278 5.476 1.00 7.24 217 PRO A C 1
ATOM 2965 O O . PRO A 1 217 ? 30.432 75.508 5.156 1.00 7.73 217 PRO A O 1
ATOM 2976 N N . GLN A 1 218 ? 28.695 75.810 6.560 1.00 8.10 218 GLN A N 1
ATOM 2977 C CA . GLN A 1 218 ? 29.431 76.724 7.392 1.00 8.65 218 GLN A CA 1
ATOM 2978 C C . GLN A 1 218 ? 30.733 76.123 7.892 1.00 9.08 218 GLN A C 1
ATOM 2979 O O . GLN A 1 218 ? 31.742 76.795 7.952 1.00 9.34 218 GLN A O 1
ATOM 2993 N N . SER A 1 219 ? 30.726 74.848 8.241 1.00 9.10 219 SER A N 1
ATOM 2994 C CA . SER A 1 219 ? 31.929 74.276 8.821 1.00 10.10 219 SER A CA 1
ATOM 2995 C C . SER A 1 219 ? 33.079 74.180 7.815 1.00 8.60 219 SER A C 1
ATOM 2996 O O . SER A 1 219 ? 34.241 74.215 8.205 1.00 10.41 219 SER A O 1
ATOM 3004 N N . VAL A 1 220 ? 32.743 74.061 6.541 1.00 8.04 220 VAL A N 1
ATOM 3005 C CA . VAL A 1 220 ? 33.696 74.032 5.445 1.00 10.74 220 VAL A CA 1
ATOM 3006 C C . VAL A 1 220 ? 34.184 75.452 5.173 1.00 8.31 220 VAL A C 1
ATOM 3007 O O . VAL A 1 220 ? 35.391 75.680 5.093 1.00 9.70 220 VAL A O 1
ATOM 3020 N N . PHE A 1 221 ? 33.268 76.421 5.108 1.00 7.71 221 PHE A N 1
ATOM 3021 C CA . PHE A 1 221 ? 33.641 77.838 4.964 1.00 8.23 221 PHE A CA 1
ATOM 3022 C C . PHE A 1 221 ? 34.629 78.216 6.045 1.00 8.70 221 PHE A C 1
ATOM 3023 O O . PHE A 1 221 ? 35.650 78.859 5.788 1.00 9.77 221 PHE A O 1
ATOM 3040 N N . ALA A 1 222 ? 34.344 77.810 7.274 1.00 9.94 222 ALA A N 1
ATOM 3041 C CA . ALA A 1 222 ? 35.187 78.172 8.415 1.00 12.33 222 ALA A CA 1
ATOM 3042 C C . ALA A 1 222 ? 36.548 77.493 8.394 1.00 10.10 222 ALA A C 1
ATOM 3043 O O . ALA A 1 222 ? 37.570 78.151 8.514 1.00 12.33 222 ALA A O 1
ATOM 3050 N N . ALA A 1 223 ? 36.576 76.170 8.222 1.00 10.79 223 ALA A N 1
ATOM 3051 C CA . ALA A 1 223 ? 37.833 75.434 8.348 1.00 11.05 223 ALA A CA 1
ATOM 3052 C C . ALA A 1 223 ? 38.741 75.698 7.160 1.00 12.89 223 ALA A C 1
ATOM 3053 O O . ALA A 1 223 ? 39.962 75.642 7.297 1.00 13.70 223 ALA A O 1
ATOM 3060 N N . ALA A 1 224 ? 38.166 75.996 6.002 1.00 11.36 224 ALA A N 1
ATOM 3061 C CA . ALA A 1 224 ? 38.939 76.395 4.837 1.00 12.36 224 ALA A CA 1
ATOM 3062 C C . ALA A 1 224 ? 39.212 77.907 4.832 1.00 11.86 224 ALA A C 1
ATOM 3063 O O . ALA A 1 224 ? 39.878 78.398 3.922 1.00 15.15 224 ALA A O 1
ATOM 3070 N N . LYS A 1 225 ? 38.706 78.637 5.829 1.00 11.93 225 LYS A N 1
ATOM 3071 C CA . LYS A 1 225 ? 38.951 80.080 5.946 1.00 11.95 225 LYS A CA 1
ATOM 3072 C C . LYS A 1 225 ? 38.637 80.796 4.646 1.00 12.52 225 LYS A C 1
ATOM 3073 O O . LYS A 1 225 ? 39.448 81.586 4.150 1.00 12.40 225 LYS A O 1
ATOM 3092 N N . LEU A 1 226 ? 37.422 80.594 4.121 1.00 11.30 226 LEU A N 1
ATOM 3093 C CA . LEU A 1 226 ? 37.161 81.041 2.746 1.00 10.31 226 LEU A CA 1
ATOM 3094 C C . LEU A 1 226 ? 37.111 82.556 2.631 1.00 10.39 226 LEU A C 1
ATOM 3095 O O . LEU A 1 226 ? 37.283 83.091 1.547 1.00 11.18 226 LEU A O 1
ATOM 3111 N N . TYR A 1 227 ? 36.940 83.241 3.757 1.00 12.43 227 TYR A N 1
ATOM 3112 C CA . TYR A 1 227 ? 37.035 84.697 3.765 1.00 13.02 227 TYR A CA 1
ATOM 3113 C C . TYR A 1 227 ? 38.417 85.176 3.343 1.00 13.42 227 TYR A C 1
ATOM 3114 O O . TYR A 1 227 ? 38.567 86.318 2.942 1.00 15.70 227 TYR A O 1
ATOM 3132 N N . THR A 1 228 ? 39.439 84.331 3.439 1.00 12.60 228 THR A N 1
ATOM 3133 C CA . THR A 1 228 ? 40.784 84.693 3.004 1.00 13.80 228 THR A CA 1
ATOM 3134 C C . THR A 1 228 ? 40.977 84.569 1.497 1.00 13.66 228 THR A C 1
ATOM 3135 O O . THR A 1 228 ? 41.999 85.018 0.966 1.00 15.06 228 THR A O 1
ATOM 3146 N N . VAL A 1 229 ? 40.002 83.981 0.815 1.00 12.96 229 VAL A N 1
ATOM 3147 C CA . VAL A 1 229 ? 40.006 83.902 -0.647 1.00 12.72 229 VAL A CA 1
ATOM 3148 C C . VAL A 1 229 ? 38.740 84.561 -1.205 1.00 13.49 229 VAL A C 1
ATOM 3149 O O . VAL A 1 229 ? 38.042 84.014 -2.065 1.00 13.47 229 VAL A O 1
ATOM 3162 N N . GLY A 1 230 ? 38.472 85.748 -0.673 1.00 13.79 230 GLY A N 1
ATOM 3163 C CA . GLY A 1 230 ? 37.487 86.657 -1.224 1.00 12.97 230 GLY A CA 1
ATOM 3164 C C . GLY A 1 230 ? 36.059 86.469 -0.801 1.00 12.43 230 GLY A C 1
ATOM 3165 O O . GLY A 1 230 ? 35.217 87.252 -1.225 1.00 13.73 230 GLY A O 1
ATOM 3169 N N . GLN A 1 231 ? 35.765 85.493 0.036 1.00 11.24 231 GLN A N 1
ATOM 3170 C CA . GLN A 1 231 ? 34.374 85.160 0.309 1.00 10.94 231 GLN A CA 1
ATOM 3171 C C . GLN A 1 231 ? 33.894 85.989 1.492 1.00 10.62 231 GLN A C 1
ATOM 3172 O O . GLN A 1 231 ? 33.847 85.514 2.629 1.00 12.50 231 GLN A O 1
ATOM 3186 N N . LYS A 1 232 ? 33.475 87.212 1.186 1.00 11.04 232 LYS A N 1
ATOM 3187 C CA . LYS A 1 232 ? 33.177 88.211 2.218 1.00 12.58 232 LYS A CA 1
ATOM 3188 C C . LYS A 1 232 ? 31.701 88.524 2.369 1.00 11.31 232 LYS A C 1
ATOM 3189 O O . LYS A 1 232 ? 31.329 89.281 3.265 1.00 12.33 232 LYS A O 1
ATOM 3208 N N . PHE A 1 233 ? 30.887 87.945 1.491 1.00 9.88 233 PHE A N 1
ATOM 3209 C CA . PHE A 1 233 ? 29.423 88.013 1.572 1.00 9.15 233 PHE A CA 1
ATOM 3210 C C . PHE A 1 233 ? 28.927 86.583 1.631 1.00 8.87 233 PHE A C 1
ATOM 3211 O O . PHE A 1 233 ? 29.390 85.734 0.858 1.00 8.63 233 PHE A O 1
ATOM 3228 N N . VAL A 1 234 ? 28.017 86.294 2.558 1.00 8.98 234 VAL A N 1
ATOM 3229 C CA . VAL A 1 234 ? 27.359 85.001 2.654 1.00 7.57 234 VAL A CA 1
ATOM 3230 C C . VAL A 1 234 ? 25.869 85.215 2.854 1.00 9.38 234 VAL A C 1
ATOM 3231 O O . VAL A 1 234 ? 25.476 86.078 3.619 1.00 9.17 234 VAL A O 1
ATOM 3244 N N . THR A 1 235 ? 25.049 84.406 2.179 1.00 7.59 235 THR A N 1
ATOM 3245 C CA . THR A 1 235 ? 23.611 84.360 2.466 1.00 8.13 235 THR A CA 1
ATOM 3246 C C . THR A 1 235 ? 23.239 82.973 2.918 1.00 7.58 235 THR A C 1
ATOM 3247 O O . THR A 1 235 ? 23.522 81.996 2.239 1.00 8.41 235 THR A O 1
ATOM 3258 N N . THR A 1 236 ? 22.619 82.904 4.095 1.00 8.04 236 THR A N 1
ATOM 3259 C CA . THR A 1 236 ? 22.317 81.617 4.689 1.00 8.58 236 THR A CA 1
ATOM 3260 C C . THR A 1 236 ? 20.981 81.068 4.180 1.00 9.60 236 THR A C 1
ATOM 3261 O O . THR A 1 236 ? 20.080 80.745 4.971 1.00 12.37 236 THR A O 1
ATOM 3272 N N . TRP A 1 237 ? 20.848 80.970 2.870 1.00 7.57 237 TRP A N 1
ATOM 3273 C CA . TRP A 1 237 ? 19.596 80.547 2.235 1.00 7.51 237 TRP A CA 1
ATOM 3274 C C . TRP A 1 237 ? 19.227 79.082 2.427 1.00 7.64 237 TRP A C 1
ATOM 3275 O O . TRP A 1 237 ? 18.080 78.723 2.187 1.00 8.19 237 TRP A O 1
ATOM 3296 N N . GLY A 1 238 ? 20.146 78.241 2.873 1.00 7.73 238 GLY A N 1
ATOM 3297 C CA . GLY A 1 238 ? 19.834 76.848 3.141 1.00 9.08 238 GLY A CA 1
ATOM 3298 C C . GLY A 1 238 ? 19.270 76.109 1.947 1.00 8.23 238 GLY A C 1
ATOM 3299 O O . GLY A 1 238 ? 18.417 75.218 2.141 1.00 8.56 238 GLY A O 1
ATOM 3303 N N . TYR A 1 239 ? 19.699 76.395 0.723 1.00 7.20 239 TYR A N 1
ATOM 3304 C CA . TYR A 1 239 ? 18.984 75.897 -0.450 1.00 7.47 239 TYR A CA 1
ATOM 3305 C C . TYR A 1 239 ? 19.021 74.372 -0.553 1.00 6.39 239 TYR A C 1
ATOM 3306 O O . TYR A 1 239 ? 18.029 73.756 -0.976 1.00 8.48 239 TYR A O 1
ATOM 3324 N N . VAL A 1 240 ? 20.142 73.754 -0.168 1.00 6.10 240 VAL A N 1
ATOM 3325 C CA . VAL A 1 240 ? 20.257 72.303 -0.106 1.00 5.93 240 VAL A CA 1
ATOM 3326 C C . VAL A 1 240 ? 21.156 71.967 1.073 1.00 7.02 240 VAL A C 1
ATOM 3327 O O . VAL A 1 240 ? 21.823 72.840 1.627 1.00 6.88 240 VAL A O 1
ATOM 3340 N N . ALA A 1 241 ? 21.211 70.694 1.431 1.00 7.02 241 ALA A N 1
ATOM 3341 C CA . ALA A 1 241 ? 22.210 70.210 2.372 1.00 7.10 241 ALA A CA 1
ATOM 3342 C C . ALA A 1 241 ? 22.690 68.860 1.891 1.00 7.12 241 ALA A C 1
ATOM 3343 O O . ALA A 1 241 ? 21.870 68.023 1.521 1.00 9.27 241 ALA A O 1
ATOM 3350 N N . ASP A 1 242 ? 23.997 68.623 1.923 1.00 7.12 242 ASP A N 1
ATOM 3351 C CA . ASP A 1 242 ? 24.521 67.316 1.585 1.00 7.40 242 ASP A CA 1
ATOM 3352 C C . ASP A 1 242 ? 24.851 66.520 2.837 1.00 7.59 242 ASP A C 1
ATOM 3353 O O . ASP A 1 242 ? 25.727 66.930 3.629 1.00 7.70 242 ASP A O 1
ATOM 3362 N N . PRO A 1 243 ? 24.173 65.391 3.024 1.00 7.23 243 PRO A N 1
ATOM 3363 C CA . PRO A 1 243 ? 24.631 64.429 4.021 1.00 7.21 243 PRO A CA 1
ATOM 3364 C C . PRO A 1 243 ? 25.853 63.713 3.520 1.00 8.99 243 PRO A C 1
ATOM 3365 O O . PRO A 1 243 ? 26.218 63.811 2.349 1.00 8.61 243 PRO A O 1
ATOM 3376 N N . LEU A 1 244 ? 26.477 62.978 4.430 1.00 7.58 244 LEU A N 1
ATOM 3377 C CA . LEU A 1 244 ? 27.566 62.082 4.093 1.00 8.18 244 LEU A CA 1
ATOM 3378 C C . LEU A 1 244 ? 27.112 60.663 4.287 1.00 9.05 244 LEU A C 1
ATOM 3379 O O . LEU A 1 244 ? 26.227 60.405 5.092 1.00 8.76 244 LEU A O 1
ATOM 3395 N N . ILE A 1 245 ? 27.750 59.730 3.582 1.00 9.21 245 ILE A N 1
ATOM 3396 C CA . ILE A 1 245 ? 27.495 58.309 3.767 1.00 10.64 245 ILE A CA 1
ATOM 3397 C C . ILE A 1 245 ? 28.823 57.589 3.950 1.00 10.85 245 ILE A C 1
ATOM 3398 O O . ILE A 1 245 ? 29.787 57.805 3.204 1.00 10.86 245 ILE A O 1
ATOM 3414 N N . PHE A 1 246 ? 28.835 56.731 4.968 1.00 11.54 246 PHE A N 1
ATOM 3415 C CA . PHE A 1 246 ? 29.953 55.853 5.299 1.00 12.46 246 PHE A CA 1
ATOM 3416 C C . PHE A 1 246 ? 29.738 54.553 4.518 1.00 13.48 246 PHE A C 1
ATOM 3417 O O . PHE A 1 246 ? 28.694 53.901 4.697 1.00 13.91 246 PHE A O 1
ATOM 3434 N N . VAL A 1 247 ? 30.692 54.147 3.682 1.00 14.03 247 VAL A N 1
ATOM 3435 C CA . VAL A 1 247 ? 30.505 52.981 2.818 1.00 15.10 247 VAL A CA 1
ATOM 3436 C C . VAL A 1 247 ? 31.758 52.141 2.713 1.00 16.20 247 VAL A C 1
ATOM 3437 O O . VAL A 1 247 ? 32.866 52.609 2.944 1.00 16.03 247 VAL A O 1
ATOM 3450 N N . VAL A 1 248 ? 31.561 50.876 2.360 1.00 17.47 248 VAL A N 1
ATOM 3451 C CA . VAL A 1 248 ? 32.656 49.936 2.138 1.00 18.76 248 VAL A CA 1
ATOM 3452 C C . VAL A 1 248 ? 32.402 49.260 0.803 1.00 19.63 248 VAL A C 1
ATOM 3453 O O . VAL A 1 248 ? 31.272 48.905 0.480 1.00 19.86 248 VAL A O 1
ATOM 3466 N N . ASN A 1 249 ? 33.456 49.061 0.022 1.00 20.28 249 ASN A N 1
ATOM 3467 C CA . ASN A 1 249 ? 33.360 48.245 -1.186 1.00 21.50 249 ASN A CA 1
ATOM 3468 C C . ASN A 1 249 ? 32.814 46.831 -0.869 1.00 22.98 249 ASN A C 1
ATOM 3469 O O . ASN A 1 249 ? 33.150 46.281 0.155 1.00 23.50 249 ASN A O 1
ATOM 3480 N N . LYS A 1 250 ? 31.927 46.331 -1.727 1.00 23.69 250 LYS A N 1
ATOM 3481 C CA . LYS A 1 250 ? 31.201 45.067 -1.501 1.00 25.14 250 LYS A CA 1
ATOM 3482 C C . LYS A 1 250 ? 32.141 43.887 -1.305 1.00 26.83 250 LYS A C 1
ATOM 3483 O O . LYS A 1 250 ? 31.945 43.081 -0.391 1.00 27.65 250 LYS A O 1
ATOM 3502 N N . GLN A 1 251 ? 33.179 43.794 -2.126 1.00 27.45 251 GLN A N 1
ATOM 3503 C CA . GLN A 1 251 ? 34.077 42.643 -2.020 1.00 29.24 251 GLN A CA 1
ATOM 3504 C C . GLN A 1 251 ? 34.972 42.736 -0.777 1.00 28.98 251 GLN A C 1
ATOM 3505 O O . GLN A 1 251 ? 35.304 41.731 -0.163 1.00 33.38 251 GLN A O 1
ATOM 3519 N N . ILE A 1 252 ? 35.334 43.959 -0.384 1.00 27.30 252 ILE A N 1
ATOM 3520 C CA . ILE A 1 252 ? 36.075 44.161 0.850 1.00 27.05 252 ILE A CA 1
ATOM 3521 C C . ILE A 1 252 ? 35.174 43.754 2.001 1.00 27.11 252 ILE A C 1
ATOM 3522 O O . ILE A 1 252 ? 35.580 43.021 2.909 1.00 28.18 252 ILE A O 1
ATOM 3538 N N . TRP A 1 253 ? 33.932 44.227 1.952 1.00 26.07 253 TRP A N 1
ATOM 3539 C CA . TRP A 1 253 ? 32.934 43.892 2.966 1.00 26.15 253 TRP A CA 1
ATOM 3540 C C . TRP A 1 253 ? 32.831 42.364 3.137 1.00 28.33 253 TRP A C 1
ATOM 3541 O O . TRP A 1 253 ? 32.987 41.871 4.247 1.00 29.69 253 TRP A O 1
ATOM 3562 N N . GLU A 1 254 ? 32.605 41.651 2.029 1.00 29.33 254 GLU A N 1
ATOM 3563 C CA . GLU A 1 254 ? 32.410 40.192 2.032 1.00 31.48 254 GLU A CA 1
ATOM 3564 C C . GLU A 1 254 ? 33.680 39.465 2.400 1.00 32.85 254 GLU A C 1
ATOM 3565 O O . GLU A 1 254 ? 33.619 38.306 2.847 1.00 34.62 254 GLU A O 1
ATOM 3577 N N . SER A 1 255 ? 34.834 40.092 2.205 1.00 32.24 255 SER A N 1
ATOM 3578 C CA . SER A 1 255 ? 36.097 39.452 2.563 1.00 33.63 255 SER A CA 1
ATOM 3579 C C . SER A 1 255 ? 36.255 39.372 4.079 1.00 39.21 255 SER A C 1
ATOM 3580 O O . SER A 1 255 ? 37.010 38.545 4.593 1.00 38.50 255 SER A O 1
ATOM 3588 N N . TRP A 1 256 ? 35.527 40.224 4.789 1.00 32.17 256 TRP A N 1
ATOM 3589 C CA . TRP A 1 256 ? 35.566 40.250 6.243 1.00 32.24 256 TRP A CA 1
ATOM 3590 C C . TRP A 1 256 ? 34.593 39.216 6.806 1.00 33.52 256 TRP A C 1
ATOM 3591 O O . TRP A 1 256 ? 33.615 38.862 6.150 1.00 33.70 256 TRP A O 1
ATOM 3611 N N . THR A 1 257 ? 34.854 38.765 8.025 1.00 34.51 257 THR A N 1
ATOM 3612 C CA . THR A 1 257 ? 33.963 37.816 8.697 1.00 35.84 257 THR A CA 1
ATOM 3613 C C . THR A 1 257 ? 32.694 38.549 9.121 1.00 36.60 257 THR A C 1
ATOM 3614 O O . THR A 1 257 ? 32.727 39.758 9.353 1.00 32.59 257 THR A O 1
ATOM 3625 N N . PRO A 1 258 ? 31.569 37.833 9.243 1.00 35.28 258 PRO A N 1
ATOM 3626 C CA . PRO A 1 258 ? 30.353 38.530 9.668 1.00 34.02 258 PRO A CA 1
ATOM 3627 C C . PRO A 1 258 ? 30.558 39.315 10.969 1.00 33.54 258 PRO A C 1
ATOM 3628 O O . PRO A 1 258 ? 29.985 40.393 11.122 1.00 31.50 258 PRO A O 1
ATOM 3639 N N . ALA A 1 259 ? 31.408 38.821 11.864 1.00 34.46 259 ALA A N 1
ATOM 3640 C CA . ALA A 1 259 ? 31.606 39.456 13.163 1.00 34.07 259 ALA A CA 1
ATOM 3641 C C . ALA A 1 259 ? 32.344 40.794 12.995 1.00 32.21 259 ALA A C 1
ATOM 3642 O O . ALA A 1 259 ? 32.037 41.791 13.665 1.00 31.01 259 ALA A O 1
ATOM 3649 N N . ASP A 1 260 ? 33.330 40.804 12.110 1.00 32.14 260 ASP A N 1
ATOM 3650 C CA . ASP A 1 260 ? 34.081 42.028 11.829 1.00 31.07 260 ASP A CA 1
ATOM 3651 C C . ASP A 1 260 ? 33.222 43.041 11.097 1.00 28.56 260 ASP A C 1
ATOM 3652 O O . ASP A 1 260 ? 33.343 44.265 11.302 1.00 27.06 260 ASP A O 1
ATOM 3661 N N . ARG A 1 261 ? 32.357 42.551 10.223 1.00 28.67 261 ARG A N 1
ATOM 3662 C CA . ARG A 1 261 ? 31.435 43.432 9.534 1.00 28.53 261 ARG A CA 1
ATOM 3663 C C . ARG A 1 261 ? 30.612 44.164 10.574 1.00 26.14 261 ARG A C 1
ATOM 3664 O O . ARG A 1 261 ? 30.391 45.370 10.455 1.00 24.49 261 ARG A O 1
ATOM 3685 N N . GLU A 1 262 ? 30.196 43.470 11.624 1.00 27.34 262 GLU A N 1
ATOM 3686 C CA . GLU A 1 262 ? 29.401 44.094 12.676 1.00 26.76 262 GLU A CA 1
ATOM 3687 C C . GLU A 1 262 ? 30.170 45.206 13.395 1.00 25.81 262 GLU A C 1
ATOM 3688 O O . GLU A 1 262 ? 29.634 46.291 13.652 1.00 24.47 262 GLU A O 1
ATOM 3700 N N . ILE A 1 263 ? 31.426 44.948 13.726 1.00 26.63 263 ILE A N 1
ATOM 3701 C CA . ILE A 1 263 ? 32.276 45.951 14.355 1.00 25.99 263 ILE A CA 1
ATOM 3702 C C . ILE A 1 263 ? 32.433 47.199 13.473 1.00 24.77 263 ILE A C 1
ATOM 3703 O O . ILE A 1 263 ? 32.290 48.325 13.942 1.00 23.01 263 ILE A O 1
ATOM 3719 N N . VAL A 1 264 ? 32.722 46.991 12.197 1.00 23.83 264 VAL A N 1
ATOM 3720 C CA . VAL A 1 264 ? 32.952 48.104 11.286 1.00 22.25 264 VAL A CA 1
ATOM 3721 C C . VAL A 1 264 ? 31.680 48.941 11.096 1.00 20.83 264 VAL A C 1
ATOM 3722 O O . VAL A 1 264 ? 31.749 50.180 11.064 1.00 19.51 264 VAL A O 1
ATOM 3735 N N . LYS A 1 265 ? 30.537 48.272 10.988 1.00 21.22 265 LYS A N 1
ATOM 3736 C CA . LYS A 1 265 ? 29.249 48.935 10.873 1.00 20.16 265 LYS A CA 1
ATOM 3737 C C . LYS A 1 265 ? 28.950 49.738 12.122 1.00 19.70 265 LYS A C 1
ATOM 3738 O O . LYS A 1 265 ? 28.609 50.908 12.025 1.00 18.37 265 LYS A O 1
ATOM 3757 N N . GLN A 1 266 ? 29.080 49.151 13.307 1.00 20.88 266 GLN A N 1
ATOM 3758 C CA . GLN A 1 266 ? 28.778 49.917 14.518 1.00 20.62 266 GLN A CA 1
ATOM 3759 C C . GLN A 1 266 ? 29.753 51.090 14.689 1.00 19.74 266 GLN A C 1
ATOM 3760 O O . GLN A 1 266 ? 29.388 52.160 15.190 1.00 18.91 266 GLN A O 1
ATOM 3774 N N . ALA A 1 267 ? 30.995 50.897 14.274 1.00 20.06 267 ALA A N 1
ATOM 3775 C CA . ALA A 1 267 ? 31.974 51.968 14.344 1.00 19.39 267 ALA A CA 1
ATOM 3776 C C . ALA A 1 267 ? 31.573 53.125 13.420 1.00 17.68 267 ALA A C 1
ATOM 3777 O O . ALA A 1 267 ? 31.719 54.294 13.791 1.00 16.91 267 ALA A O 1
ATOM 3784 N N . ALA A 1 268 ? 31.047 52.798 12.239 1.00 17.23 268 ALA A N 1
ATOM 3785 C CA . ALA A 1 268 ? 30.532 53.822 11.326 1.00 15.77 268 ALA A CA 1
ATOM 3786 C C . ALA A 1 268 ? 29.331 54.563 11.938 1.00 15.07 268 ALA A C 1
ATOM 3787 O O . ALA A 1 268 ? 29.22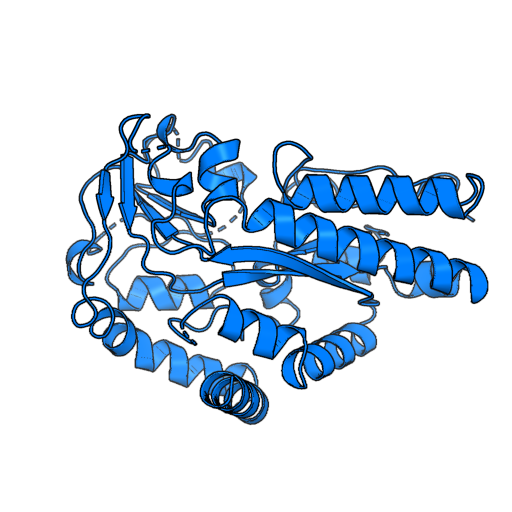3 55.779 11.833 1.00 14.01 268 ALA A O 1
ATOM 3794 N N . VAL A 1 269 ? 28.429 53.821 12.578 1.00 15.81 269 VAL A N 1
ATOM 3795 C CA . VAL A 1 269 ? 27.274 54.436 13.230 1.00 15.38 269 VAL A CA 1
ATOM 3796 C C . VAL A 1 269 ? 27.707 55.404 14.334 1.00 15.21 269 VAL A C 1
ATOM 3797 O O . VAL A 1 269 ? 27.214 56.532 14.409 1.00 14.33 269 VAL A O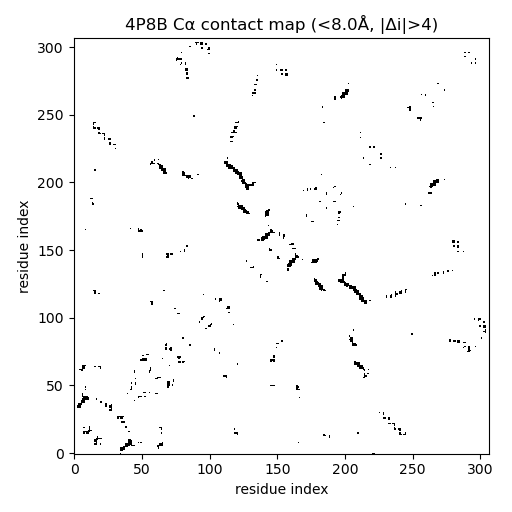 1
ATOM 3810 N N . ASP A 1 270 ? 28.657 54.972 15.165 1.00 16.24 270 ASP A N 1
ATOM 3811 C CA . ASP A 1 270 ? 29.197 55.811 16.239 1.00 16.80 270 ASP A CA 1
ATOM 3812 C C . ASP A 1 270 ? 29.917 57.040 15.688 1.00 15.32 270 ASP A C 1
ATOM 3813 O O . ASP A 1 270 ? 29.721 58.168 16.162 1.00 15.39 270 ASP A O 1
ATOM 3822 N N . ALA A 1 271 ? 30.734 56.823 14.667 1.00 15.18 271 ALA A N 1
ATOM 3823 C CA . ALA A 1 271 ? 31.444 57.938 14.034 1.00 14.19 271 ALA A CA 1
ATOM 3824 C C . ALA A 1 271 ? 30.483 58.934 13.394 1.00 12.85 271 ALA A C 1
ATOM 3825 O O . ALA A 1 271 ? 30.693 60.146 13.469 1.00 12.23 271 ALA A O 1
ATOM 3832 N N . GLY A 1 272 ? 29.435 58.428 12.749 1.00 13.75 272 GLY A N 1
ATOM 3833 C CA . GLY A 1 272 ? 28.471 59.282 12.085 1.00 11.75 272 GLY A CA 1
ATOM 3834 C C . GLY A 1 272 ? 27.741 60.183 13.063 1.00 11.34 272 GLY A C 1
ATOM 3835 O O . GLY A 1 272 ? 27.559 61.377 12.798 1.00 11.80 272 GLY A O 1
ATOM 3839 N N . LYS A 1 273 ? 27.341 59.639 14.205 1.00 13.17 273 LYS A N 1
ATOM 3840 C CA . LYS A 1 273 ? 26.658 60.457 15.202 1.00 13.70 273 LYS A CA 1
ATOM 3841 C C . LYS A 1 273 ? 27.577 61.542 15.726 1.00 12.70 273 LYS A C 1
ATOM 3842 O O . LYS A 1 273 ? 27.159 62.699 15.857 1.00 12.85 273 LYS A O 1
ATOM 3861 N N . GLN A 1 274 ? 28.811 61.179 16.050 1.00 13.69 274 GLN A N 1
ATOM 3862 C CA . GLN A 1 274 ? 29.783 62.176 16.496 1.00 15.41 274 GLN A CA 1
ATOM 3863 C C . GLN A 1 274 ? 30.010 63.222 15.426 1.00 13.20 274 GLN A C 1
ATOM 3864 O O . GLN A 1 274 ? 30.080 64.429 15.711 1.00 13.38 274 GLN A O 1
ATOM 3878 N N . GLU A 1 275 ? 30.107 62.789 14.172 1.00 12.44 275 GLU A N 1
ATOM 3879 C CA . GLU A 1 275 ? 30.429 63.718 13.094 1.00 11.02 275 GLU A CA 1
ATOM 3880 C C . GLU A 1 275 ? 29.302 64.700 12.806 1.00 9.94 275 GLU A C 1
ATOM 3881 O O . GLU A 1 275 ? 29.564 65.846 12.488 1.00 10.33 275 GLU A O 1
ATOM 3893 N N . ILE A 1 276 ? 28.055 64.258 12.904 1.00 9.82 276 ILE A N 1
ATOM 3894 C CA . ILE A 1 276 ? 26.950 65.177 12.743 1.00 9.14 276 ILE A CA 1
ATOM 3895 C C . ILE A 1 276 ? 26.955 66.257 13.825 1.00 11.11 276 ILE A C 1
ATOM 3896 O O . ILE A 1 276 ? 26.722 67.433 13.535 1.00 10.59 276 ILE A O 1
ATOM 3912 N N . ALA A 1 277 ? 27.240 65.876 15.069 1.00 12.11 277 ALA A N 1
ATOM 3913 C CA . ALA A 1 277 ? 27.385 66.865 16.132 1.00 11.51 277 ALA A CA 1
ATOM 3914 C C . ALA A 1 277 ? 28.464 67.883 15.810 1.00 10.96 277 ALA A C 1
ATOM 3915 O O . ALA A 1 277 ? 28.261 69.085 16.039 1.00 12.35 277 ALA A O 1
ATOM 3922 N N . LEU A 1 278 ? 29.599 67.435 15.283 1.00 11.61 278 LEU A N 1
ATOM 3923 C CA . LEU A 1 278 ? 30.654 68.357 14.876 1.00 10.49 278 LEU A CA 1
ATOM 3924 C C . LEU A 1 278 ? 30.171 69.275 13.756 1.00 11.44 278 LEU A C 1
ATOM 3925 O O . LEU A 1 278 ? 30.449 70.484 13.762 1.00 11.26 278 LEU A O 1
ATOM 3941 N N . ALA A 1 279 ? 29.435 68.738 12.795 1.00 9.94 279 ALA A N 1
ATOM 3942 C CA . ALA A 1 279 ? 28.996 69.486 11.634 1.00 9.17 279 ALA A CA 1
ATOM 3943 C C . ALA A 1 279 ? 27.911 70.484 11.979 1.00 8.47 279 ALA A C 1
ATOM 3944 O O . ALA A 1 279 ? 27.704 71.424 11.221 1.00 9.88 279 ALA A O 1
ATOM 3951 N N . ARG A 1 280 ? 27.264 70.313 13.127 1.00 12.64 280 ARG A N 1
ATOM 3952 C CA . ARG A 1 280 ? 26.166 71.216 13.497 1.00 13.30 280 ARG A CA 1
ATOM 3953 C C . ARG A 1 280 ? 26.553 72.199 14.591 1.00 14.20 280 ARG A C 1
ATOM 3954 O O . ARG A 1 280 ? 25.700 72.947 15.069 1.00 15.05 280 ARG A O 1
ATOM 3975 N N . LYS A 1 281 ? 27.822 72.196 14.988 1.00 14.19 281 LYS A N 1
ATOM 3976 C CA . LYS A 1 281 ? 28.265 73.050 16.087 1.00 15.28 281 LYS A CA 1
ATOM 3977 C C . LYS A 1 281 ? 27.944 74.526 15.788 1.00 15.12 281 LYS A C 1
ATOM 3978 O O . LYS A 1 281 ? 28.316 75.055 14.747 1.00 13.95 281 LYS A O 1
ATOM 3997 N N . GLY A 1 282 ? 27.211 75.172 16.694 1.00 16.47 282 GLY A N 1
ATOM 3998 C CA . GLY A 1 282 ? 26.856 76.575 16.536 1.00 16.61 282 GLY A CA 1
ATOM 3999 C C . GLY A 1 282 ? 25.887 76.883 15.408 1.00 15.69 282 GLY A C 1
ATOM 4000 O O . GLY A 1 282 ? 25.738 78.059 15.049 1.00 15.56 282 GLY A O 1
ATOM 4004 N N . LEU A 1 283 ? 25.191 75.875 14.881 1.00 15.24 283 LEU A N 1
ATOM 4005 C CA . LEU A 1 283 ? 24.326 76.049 13.698 1.00 14.99 283 LEU A CA 1
ATOM 4006 C C . LEU A 1 283 ? 22.870 75.660 13.880 1.00 17.66 283 LEU A C 1
ATOM 4007 O O . LEU A 1 283 ? 21.993 76.334 13.369 1.00 21.80 283 LEU A O 1
ATOM 4023 N N . ALA A 1 284 ? 22.607 74.548 14.551 1.00 26.37 284 ALA A N 1
ATOM 4024 C CA . ALA A 1 284 ? 21.238 74.067 14.699 1.00 25.78 284 ALA A CA 1
ATOM 4025 C C . ALA A 1 284 ? 20.621 74.692 15.943 1.00 32.30 284 ALA A C 1
ATOM 4026 O O . ALA A 1 284 ? 20.004 74.007 16.758 1.00 39.50 284 ALA A O 1
ATOM 4033 N N . GLU A 1 285 ? 20.804 75.999 16.073 1.00 33.21 285 GLU A N 1
ATOM 4034 C CA . GLU A 1 285 ? 20.389 76.747 17.252 1.00 39.72 285 GLU A CA 1
ATOM 4035 C C . GLU A 1 285 ? 19.908 78.117 16.793 1.00 38.57 285 GLU A C 1
ATOM 4036 O O . GLU A 1 285 ? 20.326 78.601 15.741 1.00 41.07 285 GLU A O 1
ATOM 4048 N N . PRO A 1 286 ? 19.041 78.756 17.590 1.00 41.36 286 PRO A N 1
ATOM 4049 C CA . PRO A 1 286 ? 18.340 79.980 17.176 1.00 41.30 286 PRO A CA 1
ATOM 4050 C C . PRO A 1 286 ? 19.210 81.075 16.546 1.00 44.57 286 PRO A C 1
ATOM 4051 O O . PRO A 1 286 ? 18.908 81.522 15.438 1.00 49.74 286 PRO A O 1
ATOM 4062 N N . 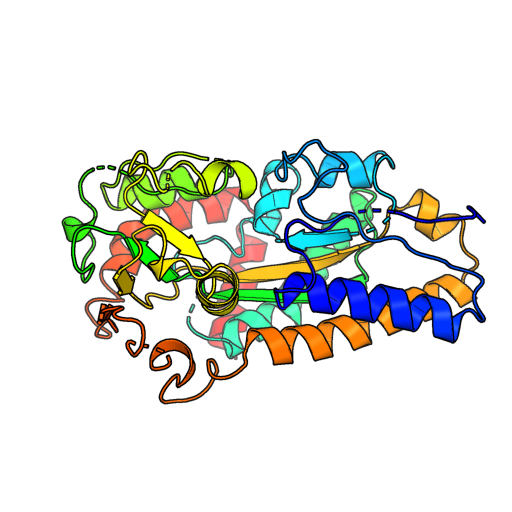GLY A 1 287 ? 20.264 81.501 17.232 1.00 35.25 287 GLY A N 1
ATOM 4063 C CA . GLY A 1 287 ? 21.034 82.653 16.788 1.00 33.58 287 GLY A CA 1
ATOM 4064 C C . GLY A 1 287 ? 22.287 82.330 15.988 1.00 33.29 287 GLY A C 1
ATOM 4065 O O . GLY A 1 287 ? 23.151 83.185 15.828 1.00 33.01 287 GLY A O 1
ATOM 4069 N N . ALA A 1 288 ? 22.380 81.099 15.495 1.00 35.07 288 ALA A N 1
ATOM 4070 C CA . ALA A 1 288 ? 23.549 80.628 14.745 1.00 27.78 288 ALA A CA 1
ATOM 4071 C C . ALA A 1 288 ? 24.834 81.404 15.056 1.00 26.16 288 ALA A C 1
ATOM 4072 O O . ALA A 1 288 ? 25.306 82.210 14.245 1.00 25.86 288 ALA A O 1
ATOM 4079 N N . PRO A 1 289 ? 25.411 81.145 16.238 1.00 20.91 289 PRO A N 1
ATOM 4080 C CA . PRO A 1 289 ? 26.707 81.667 16.682 1.00 24.21 289 PRO A CA 1
ATOM 4081 C C . PRO A 1 289 ? 27.832 81.386 15.696 1.00 17.56 289 PRO A C 1
ATOM 4082 O O . PRO A 1 289 ? 28.750 82.198 15.587 1.00 18.15 289 PRO A O 1
ATOM 4093 N N . ALA A 1 290 ? 27.776 80.272 14.972 1.00 16.23 290 ALA A N 1
ATOM 4094 C CA . ALA A 1 290 ? 28.883 79.941 14.111 1.00 16.69 290 ALA A CA 1
ATOM 4095 C C . ALA A 1 290 ? 29.026 80.968 12.994 1.00 14.73 290 ALA A C 1
ATOM 4096 O O . ALA A 1 290 ? 30.137 81.302 12.601 1.00 16.14 290 ALA A O 1
ATOM 4103 N N . TRP A 1 291 ? 27.912 81.453 12.460 1.00 13.19 291 TRP A N 1
ATOM 4104 C CA . TRP A 1 291 ? 28.002 82.503 11.445 1.00 12.89 291 TRP A CA 1
ATOM 4105 C C . TRP A 1 291 ? 28.421 83.850 12.048 1.00 13.67 291 TRP A C 1
ATOM 4106 O O . TRP A 1 291 ? 29.117 84.630 11.400 1.00 13.37 291 TRP A O 1
ATOM 4127 N N . LYS A 1 292 ? 28.044 84.113 13.291 1.00 15.06 292 LYS A N 1
ATOM 4128 C CA . LYS A 1 292 ? 28.521 85.322 13.952 1.00 16.29 292 LYS A CA 1
ATOM 4129 C C . LYS A 1 292 ? 30.032 85.278 14.094 1.00 17.81 292 LYS A C 1
ATOM 4130 O O . LYS A 1 292 ? 30.700 86.312 14.013 1.00 18.70 292 LYS A O 1
ATOM 4149 N N . ASP A 1 293 ? 30.585 84.091 14.310 1.00 18.82 293 ASP A N 1
ATOM 4150 C CA . ASP A 1 293 ? 32.032 83.935 14.363 1.00 19.89 293 ASP A CA 1
ATOM 4151 C C . ASP A 1 293 ? 32.686 84.382 13.055 1.00 16.15 293 ASP A C 1
ATOM 4152 O O . ASP A 1 293 ? 33.792 84.923 13.059 1.00 19.75 293 ASP A O 1
ATOM 4178 N N . GLU A 1 295 ? 31.277 86.616 10.883 1.00 14.50 295 GLU A N 1
ATOM 4179 C CA . GLU A 1 295 ? 31.147 88.077 10.840 1.00 14.83 295 GLU A CA 1
ATOM 4180 C C . GLU A 1 295 ? 32.391 88.754 11.435 1.00 15.97 295 GLU A C 1
ATOM 4181 O O . GLU A 1 295 ? 32.897 89.762 10.914 1.00 16.48 295 GLU A O 1
ATOM 4193 N N . ALA A 1 296 ? 32.900 88.200 12.531 1.00 17.78 296 ALA A N 1
ATOM 4194 C CA . ALA A 1 296 ? 34.062 88.744 13.212 1.00 19.42 296 ALA A CA 1
ATOM 4195 C C . ALA A 1 296 ? 35.319 88.748 12.333 1.00 17.59 296 ALA A C 1
ATOM 4196 O O . ALA A 1 296 ? 36.231 89.541 12.577 1.00 18.73 296 ALA A O 1
ATOM 4203 N N . HIS A 1 297 ? 35.350 87.906 11.309 1.00 16.13 297 HIS A N 1
ATOM 4204 C CA . HIS A 1 297 ? 36.450 87.851 10.350 1.00 15.80 297 HIS A CA 1
ATOM 4205 C C . HIS A 1 297 ? 36.216 88.759 9.145 1.00 19.53 297 HIS A C 1
ATOM 4206 O O . HIS A 1 297 ? 36.943 88.701 8.151 1.00 17.63 297 HIS A O 1
ATOM 4221 N N . GLY A 1 298 ? 35.191 89.597 9.221 1.00 15.64 298 GLY A N 1
ATOM 4222 C CA . GLY A 1 298 ? 34.921 90.546 8.157 1.00 15.51 298 GLY A CA 1
ATOM 4223 C C . GLY A 1 298 ? 33.946 90.026 7.112 1.00 14.97 298 GLY A C 1
ATOM 4224 O O . GLY A 1 298 ? 33.910 90.496 5.985 1.00 19.63 298 GLY A O 1
ATOM 4228 N N . VAL A 1 299 ? 33.121 89.059 7.483 1.00 13.42 299 VAL A N 1
ATOM 4229 C CA . VAL A 1 299 ? 32.115 88.535 6.559 1.00 12.69 299 VAL A CA 1
ATOM 4230 C C . VAL A 1 299 ? 30.739 89.149 6.799 1.00 12.94 299 VAL A C 1
ATOM 4231 O O . VAL A 1 299 ? 30.240 89.144 7.922 1.00 13.30 299 VAL A O 1
ATOM 4244 N N . LYS A 1 300 ? 30.146 89.713 5.752 1.00 12.22 300 LYS A N 1
ATOM 4245 C CA . LYS A 1 300 ? 28.774 90.205 5.842 1.00 12.47 300 LYS A CA 1
ATOM 4246 C C . LYS A 1 300 ? 27.827 89.039 5.599 1.00 11.59 300 LYS A C 1
ATOM 4247 O O . LYS A 1 300 ? 27.737 88.539 4.492 1.00 10.79 300 LYS A O 1
ATOM 4266 N N . VAL A 1 301 ? 27.130 88.621 6.648 1.00 12.39 301 VAL A N 1
ATOM 4267 C CA . VAL A 1 301 ? 26.219 87.476 6.583 1.00 12.93 301 VAL A CA 1
ATOM 4268 C C . VAL A 1 301 ? 24.799 88.003 6.525 1.00 11.96 301 VAL A C 1
ATOM 4269 O O . VAL A 1 301 ? 24.374 88.781 7.369 1.00 14.70 301 VAL A O 1
ATOM 4282 N N . THR A 1 302 ? 24.083 87.547 5.500 1.00 12.55 302 THR A N 1
ATOM 4283 C CA . THR A 1 302 ? 22.717 87.960 5.222 1.00 12.48 302 THR A CA 1
ATOM 4284 C C . THR A 1 302 ? 21.760 86.812 5.508 1.00 13.77 302 THR A C 1
ATOM 4285 O O . THR A 1 302 ? 21.974 85.695 5.052 1.00 12.93 302 THR A O 1
ATOM 4296 N N . HIS A 1 303 ? 20.722 87.108 6.272 1.00 13.74 303 HIS A N 1
ATOM 4297 C CA . HIS A 1 303 ? 19.634 86.173 6.551 1.00 15.23 303 HIS A CA 1
ATOM 4298 C C . HIS A 1 303 ? 18.389 86.671 5.827 1.00 14.31 303 HIS A C 1
ATOM 4299 O O . HIS A 1 303 ? 17.984 87.820 5.979 1.00 18.58 303 HIS A O 1
ATOM 4314 N N . LEU A 1 304 ? 17.798 85.804 5.006 1.00 16.59 304 LEU A N 1
ATOM 4315 C CA . LEU A 1 304 ? 16.633 86.163 4.196 1.00 15.16 304 LEU A CA 1
ATOM 4316 C C . LEU A 1 304 ? 15.343 86.259 5.009 1.00 16.81 304 LEU A C 1
ATOM 4317 O O . LEU A 1 304 ? 15.143 85.513 5.972 1.00 20.51 304 LEU A O 1
ATOM 4333 N N . THR A 1 305 ? 14.469 87.165 4.605 1.00 16.63 305 THR A N 1
ATOM 4334 C CA . THR A 1 305 ? 13.114 87.145 5.130 1.00 17.78 305 THR A CA 1
ATOM 4335 C C . THR A 1 305 ? 12.382 85.912 4.604 1.00 19.54 305 THR A C 1
ATOM 4336 O O . THR A 1 305 ? 12.772 85.332 3.592 1.00 18.15 305 THR A O 1
ATOM 4347 N N . PRO A 1 306 ? 11.296 85.519 5.276 1.00 21.32 306 PRO A N 1
ATOM 4348 C CA . PRO A 1 306 ? 10.510 84.424 4.703 1.00 22.42 306 PRO A CA 1
ATOM 4349 C C . PRO A 1 306 ? 10.058 84.725 3.270 1.00 19.65 306 PRO A C 1
ATOM 4350 O O . PRO A 1 306 ? 10.076 83.836 2.439 1.00 19.38 306 PRO A O 1
ATOM 4361 N N . ALA A 1 307 ? 9.703 85.958 2.957 1.00 20.88 307 ALA A N 1
ATOM 4362 C CA . ALA A 1 307 ? 9.310 86.286 1.585 1.00 20.81 307 ALA A CA 1
ATOM 4363 C C . ALA A 1 307 ? 10.471 86.131 0.587 1.00 20.26 307 ALA A C 1
ATOM 4364 O O . ALA A 1 307 ? 10.293 85.605 -0.511 1.00 18.61 307 ALA A O 1
ATOM 4371 N N . GLU A 1 308 ? 11.656 86.602 0.962 1.00 19.34 308 GLU A N 1
ATOM 4372 C CA . GLU A 1 308 ? 12.831 86.453 0.104 1.00 17.76 308 GLU A CA 1
ATOM 4373 C C . GLU A 1 308 ? 13.136 84.968 -0.139 1.00 16.27 308 GLU A C 1
ATOM 4374 O O . GLU A 1 308 ? 13.478 84.563 -1.257 1.00 16.24 308 GLU A O 1
ATOM 4386 N N . HIS A 1 309 ? 12.991 84.162 0.900 1.00 16.34 309 HIS A N 1
ATOM 4387 C CA . HIS A 1 309 ? 13.189 82.726 0.787 1.00 17.62 309 HIS A CA 1
ATOM 4388 C C . HIS A 1 309 ? 12.186 82.127 -0.209 1.00 18.13 309 HIS A C 1
ATOM 4389 O O . HIS A 1 309 ? 12.553 81.337 -1.084 1.00 18.21 309 HIS A O 1
ATOM 4404 N N A ASP A 1 310 ? 10.918 82.515 -0.071 0.49 18.95 310 ASP A N 1
ATOM 4405 N N B ASP A 1 310 ? 10.928 82.521 -0.106 0.51 19.12 310 ASP A N 1
ATOM 4406 C CA A ASP A 1 310 ? 9.861 82.059 -0.983 0.49 19.64 310 ASP A CA 1
ATOM 4407 C CA B ASP A 1 310 ? 9.931 81.963 -1.006 0.51 18.98 310 ASP A CA 1
ATOM 4408 C C A ASP A 1 310 ? 10.217 82.349 -2.437 0.49 19.06 310 ASP A C 1
ATOM 4409 C C B ASP A 1 310 ? 10.177 82.361 -2.462 0.51 19.34 310 ASP A C 1
ATOM 4410 O O A ASP A 1 310 ? 10.004 81.517 -3.318 0.49 20.43 310 ASP A O 1
ATOM 4411 O O B ASP A 1 310 ? 9.850 81.603 -3.375 0.51 20.35 310 ASP A O 1
ATOM 4428 N N . ALA A 1 311 ? 10.746 83.541 -2.690 1.00 18.18 311 ALA A N 1
ATOM 4429 C CA . ALA A 1 311 ? 11.078 83.941 -4.048 1.00 16.25 311 ALA A CA 1
ATOM 4430 C C . ALA A 1 311 ? 12.174 83.027 -4.644 1.00 15.67 311 ALA A C 1
ATOM 4431 O O . ALA A 1 311 ? 12.139 82.688 -5.831 1.00 17.24 311 ALA A O 1
ATOM 4438 N N . PHE A 1 312 ? 13.168 82.634 -3.844 1.00 14.06 312 PHE A N 1
ATOM 4439 C CA . PHE A 1 312 ? 14.176 81.696 -4.335 1.00 13.01 312 PHE A CA 1
ATOM 4440 C C . PHE A 1 312 ? 13.581 80.331 -4.639 1.00 14.88 312 PHE A C 1
ATOM 4441 O O . PHE A 1 312 ? 13.944 79.707 -5.634 1.00 14.50 312 PHE A O 1
ATOM 4458 N N . ARG A 1 313 ? 12.663 79.870 -3.794 1.00 14.37 313 ARG A N 1
ATOM 4459 C CA . ARG A 1 313 ? 12.009 78.584 -4.020 1.00 13.06 313 ARG A CA 1
ATOM 4460 C C . ARG A 1 313 ? 11.207 78.630 -5.307 1.00 14.85 313 ARG A C 1
ATOM 4461 O O . ARG A 1 313 ? 11.268 77.711 -6.123 1.00 16.05 313 ARG A O 1
ATOM 4482 N N . LYS A 1 314 ? 10.457 79.706 -5.508 1.00 16.40 314 LYS A N 1
ATOM 4483 C CA . LYS A 1 314 ? 9.650 79.806 -6.709 1.00 18.80 314 LYS A CA 1
ATOM 4484 C C . LYS A 1 314 ? 10.527 79.898 -7.958 1.00 16.95 314 LYS A C 1
ATOM 4485 O O . LYS A 1 314 ? 10.221 79.275 -8.977 1.00 19.54 314 LYS A O 1
ATOM 4504 N N . ALA A 1 315 ? 11.660 80.584 -7.864 1.00 15.90 315 ALA A N 1
ATOM 4505 C CA . ALA A 1 315 ? 12.534 80.744 -9.019 1.00 15.15 315 ALA A CA 1
ATOM 4506 C C . ALA A 1 315 ? 13.180 79.420 -9.420 1.00 17.20 315 ALA A C 1
ATOM 4507 O O . ALA A 1 315 ? 13.558 79.234 -10.571 1.00 17.37 315 ALA A O 1
ATOM 4514 N N . THR A 1 316 ? 13.298 78.497 -8.473 1.00 14.84 316 THR A N 1
ATOM 4515 C CA . THR A 1 316 ? 13.956 77.214 -8.750 1.00 13.48 316 THR A CA 1
ATOM 4516 C C . THR A 1 316 ? 12.963 76.051 -8.873 1.00 12.73 316 THR A C 1
ATOM 4517 O O . THR A 1 316 ? 13.380 74.903 -9.020 1.00 13.23 316 THR A O 1
ATOM 4528 N N . ALA A 1 317 ? 11.665 76.342 -8.854 1.00 13.76 317 ALA A N 1
ATOM 4529 C CA . ALA A 1 317 ? 10.652 75.290 -8.828 1.00 13.79 317 ALA A CA 1
ATOM 4530 C C . ALA A 1 317 ? 10.608 74.425 -10.095 1.00 16.44 317 ALA A C 1
ATOM 4531 O O . ALA A 1 317 ? 10.304 73.237 -10.014 1.00 15.70 317 ALA A O 1
ATOM 4538 N N . LYS A 1 318 ? 10.907 75.004 -11.254 1.00 16.32 318 LYS A N 1
ATOM 4539 C CA . LYS A 1 318 ? 10.869 74.238 -12.495 1.00 18.45 318 LYS A CA 1
ATOM 4540 C C . LYS A 1 318 ? 12.028 73.240 -12.515 1.00 15.33 318 LYS A C 1
ATOM 4541 O O . LYS A 1 318 ? 11.888 72.106 -12.967 1.00 15.92 318 LYS A O 1
ATOM 4545 N N . VAL A 1 319 ? 13.180 73.645 -11.991 1.00 14.37 319 VAL A N 1
ATOM 4546 C CA . VAL A 1 319 ? 14.310 72.728 -11.855 1.00 13.77 319 VAL A CA 1
ATOM 4547 C C . VAL A 1 319 ? 13.932 71.604 -10.891 1.00 13.13 319 VAL A C 1
ATOM 4548 O O . VAL A 1 319 ? 14.177 70.422 -11.147 1.00 13.29 319 VAL A O 1
ATOM 4561 N N . TYR A 1 320 ? 13.353 71.973 -9.752 1.00 12.52 320 TYR A N 1
ATOM 4562 C CA . TYR A 1 320 ? 12.876 70.990 -8.789 1.00 13.04 320 TYR A CA 1
ATOM 4563 C C . TYR A 1 320 ? 11.955 69.956 -9.450 1.00 12.90 320 TYR A C 1
ATOM 4564 O O . TYR A 1 320 ? 12.154 68.758 -9.295 1.00 12.77 320 TYR A O 1
ATOM 4582 N N . ASP A 1 321 ? 10.968 70.427 -10.205 1.00 13.92 321 ASP A N 1
ATOM 4583 C CA . ASP A 1 321 ? 9.984 69.533 -10.796 1.00 15.99 321 ASP A CA 1
ATOM 4584 C C . ASP A 1 321 ? 10.636 68.606 -11.822 1.00 15.82 321 ASP A C 1
ATOM 4585 O O . ASP A 1 321 ? 10.315 67.408 -11.898 1.00 16.04 321 ASP A O 1
ATOM 4594 N N . LYS A 1 322 ? 11.553 69.160 -12.614 1.00 16.11 322 LYS A N 1
ATOM 4595 C CA . LYS A 1 322 ? 12.267 68.380 -13.612 1.00 17.25 322 LYS A CA 1
ATOM 4596 C C . LYS A 1 322 ? 13.056 67.249 -12.952 1.00 16.30 322 LYS A C 1
ATOM 4597 O O . LYS A 1 322 ? 12.967 66.083 -13.363 1.00 16.99 322 LYS A O 1
ATOM 4616 N N . TRP A 1 323 ? 13.831 67.584 -11.922 1.00 14.46 323 TRP A N 1
ATOM 4617 C CA . TRP A 1 323 ? 14.683 66.590 -11.291 1.00 14.16 323 TRP A CA 1
ATOM 4618 C C . TRP A 1 323 ? 13.913 65.614 -10.395 1.00 15.40 323 TRP A C 1
ATOM 4619 O O . TRP A 1 323 ? 14.333 64.472 -10.201 1.00 14.63 323 TRP A O 1
ATOM 4640 N N . LYS A 1 324 ? 12.766 66.055 -9.885 1.00 13.77 324 LYS A N 1
ATOM 4641 C CA . LYS A 1 324 ? 11.869 65.160 -9.152 1.00 14.60 324 LYS A CA 1
ATOM 4642 C C . LYS A 1 324 ? 11.487 63.965 -10.014 1.00 16.51 324 LYS A C 1
ATOM 4643 O O . LYS A 1 324 ? 11.497 62.832 -9.552 1.00 15.62 324 LYS A O 1
ATOM 4662 N N . LYS A 1 325 ? 11.194 64.213 -11.282 1.00 15.68 325 LYS A N 1
ATOM 4663 C CA . LYS A 1 325 ? 10.897 63.130 -12.209 1.00 18.05 325 LYS A CA 1
ATOM 4664 C C . LYS A 1 325 ? 12.121 62.258 -12.504 1.00 18.29 325 LYS A C 1
ATOM 4665 O O . LYS A 1 325 ? 12.007 61.041 -12.647 1.00 22.54 325 LYS A O 1
ATOM 4684 N N . GLN A 1 326 ? 13.290 62.883 -12.601 1.00 20.71 326 GLN A N 1
ATOM 4685 C CA . GLN A 1 326 ? 14.517 62.150 -12.896 1.00 21.87 326 GLN A CA 1
ATOM 4686 C C . GLN A 1 326 ? 14.945 61.229 -11.761 1.00 24.46 326 GLN A C 1
ATOM 4687 O O . GLN A 1 326 ? 15.400 60.107 -11.990 1.00 25.76 326 GLN A O 1
ATOM 4701 N N . ILE A 1 327 ? 14.817 61.725 -10.535 1.00 18.58 327 ILE A N 1
ATOM 4702 C CA . ILE A 1 327 ? 15.215 60.987 -9.347 1.00 19.34 327 ILE A CA 1
ATOM 4703 C C . ILE A 1 327 ? 14.333 59.785 -9.121 1.00 21.20 327 ILE A C 1
ATOM 4704 O O . ILE A 1 327 ? 14.792 58.709 -8.731 1.00 22.68 327 ILE A O 1
ATOM 4720 N N . GLY A 1 328 ? 13.052 59.983 -9.381 1.00 18.76 328 GLY A N 1
ATOM 4721 C CA . GLY A 1 328 ? 12.036 59.021 -9.040 1.00 17.39 328 GLY A CA 1
ATOM 4722 C C . GLY A 1 328 ? 10.982 59.744 -8.241 1.00 14.91 328 GLY A C 1
ATOM 4723 O O . GLY A 1 328 ? 11.156 59.975 -7.043 1.00 14.12 328 GLY A O 1
ATOM 4727 N N . THR A 1 329 ? 9.895 60.111 -8.914 1.00 15.72 329 THR A N 1
ATOM 4728 C CA . THR A 1 329 ? 8.906 61.015 -8.329 1.00 15.30 329 THR A CA 1
ATOM 4729 C C . THR A 1 329 ? 8.337 60.470 -7.026 1.00 14.83 329 THR A C 1
ATOM 4730 O O . THR A 1 329 ? 8.032 61.215 -6.100 1.00 15.77 329 THR A O 1
ATOM 4741 N N . ASP A 1 330 ? 8.186 59.145 -6.960 1.00 15.37 330 ASP A N 1
ATOM 4742 C CA . ASP A 1 330 ? 7.654 58.521 -5.756 1.00 17.11 330 ASP A CA 1
ATOM 4743 C C . ASP A 1 330 ? 8.582 58.653 -4.557 1.00 13.89 330 ASP A C 1
ATOM 4744 O O . ASP A 1 330 ? 8.135 58.787 -3.423 1.00 14.07 330 ASP A O 1
ATOM 4753 N N . LEU A 1 331 ? 9.887 58.627 -4.801 1.00 14.76 331 LEU A N 1
ATOM 4754 C CA . LEU A 1 331 ? 10.839 58.778 -3.709 1.00 13.54 331 LEU A CA 1
ATOM 4755 C C . LEU A 1 331 ? 10.833 60.218 -3.227 1.00 11.75 331 LEU A C 1
ATOM 4756 O O . LEU A 1 331 ? 10.863 60.468 -2.032 1.00 11.26 331 LEU A O 1
ATOM 4772 N N . VAL A 1 332 ? 10.754 61.151 -4.158 1.00 12.78 332 VAL A N 1
ATOM 4773 C CA . VAL A 1 332 ? 10.724 62.564 -3.785 1.00 11.35 332 VAL A CA 1
ATOM 4774 C C . VAL A 1 332 ? 9.440 62.881 -3.041 1.00 12.55 332 VAL A C 1
ATOM 4775 O O . VAL A 1 332 ? 9.437 63.626 -2.055 1.00 12.67 332 VAL A O 1
ATOM 4788 N N . THR A 1 333 ? 8.347 62.266 -3.471 1.00 12.46 333 THR A N 1
ATOM 4789 C CA . THR A 1 333 ? 7.091 62.488 -2.809 1.00 12.96 333 THR A CA 1
ATOM 4790 C C . THR A 1 333 ? 7.128 61.949 -1.372 1.00 13.23 333 THR A C 1
ATOM 4791 O O . THR A 1 333 ? 6.632 62.588 -0.442 1.00 14.76 333 THR A O 1
ATOM 4802 N N . LYS A 1 334 ? 7.748 60.784 -1.177 1.00 12.57 334 LYS A N 1
ATOM 4803 C CA . LYS A 1 334 ? 7.944 60.267 0.178 1.00 14.69 334 LYS A CA 1
ATOM 4804 C C . LYS A 1 334 ? 8.759 61.244 1.035 1.00 12.19 334 LYS A C 1
ATOM 4805 O O . LYS A 1 334 ? 8.466 61.430 2.220 1.00 12.74 334 LYS A O 1
ATOM 4824 N N . ALA A 1 335 ? 9.770 61.877 0.440 1.00 12.20 335 ALA A N 1
ATOM 4825 C CA . ALA A 1 335 ? 10.588 62.856 1.155 1.00 11.26 335 ALA A CA 1
ATOM 4826 C C . ALA A 1 335 ? 9.742 64.063 1.549 1.00 10.71 335 ALA A C 1
ATOM 4827 O O . ALA A 1 335 ? 9.806 64.532 2.697 1.00 11.32 335 ALA A O 1
ATOM 4834 N N . GLU A 1 336 ? 8.953 64.564 0.606 1.00 11.32 336 GLU A N 1
ATOM 4835 C CA . GLU A 1 336 ? 8.072 65.707 0.873 1.00 11.84 336 GLU A CA 1
ATOM 4836 C C . GLU A 1 336 ? 7.162 65.413 2.046 1.00 12.27 336 GLU A C 1
ATOM 4837 O O . GLU A 1 336 ? 6.941 66.252 2.914 1.00 13.61 336 GLU A O 1
ATOM 4849 N N . GLY A 1 337 ? 6.597 64.212 2.063 1.00 12.62 337 GLY A N 1
ATOM 4850 C CA . GLY A 1 337 ? 5.701 63.837 3.140 1.00 13.64 337 GLY A CA 1
ATOM 4851 C C . GLY A 1 337 ? 6.370 63.677 4.487 1.00 13.23 337 GLY A C 1
ATOM 4852 O O . GLY A 1 337 ? 5.835 64.093 5.507 1.00 14.18 337 GLY A O 1
ATOM 4856 N N . ALA A 1 338 ? 7.541 63.062 4.494 1.00 13.20 338 ALA A N 1
ATOM 4857 C CA . ALA A 1 338 ? 8.305 62.918 5.730 1.00 13.56 338 ALA A CA 1
ATOM 4858 C C . ALA A 1 338 ? 8.652 64.275 6.330 1.00 12.48 338 ALA A C 1
ATOM 4859 O O . ALA A 1 338 ? 8.587 64.469 7.549 1.00 13.62 338 ALA A O 1
ATOM 4866 N N . ILE A 1 339 ? 9.010 65.213 5.462 1.00 12.10 339 ILE A N 1
ATOM 4867 C CA . ILE A 1 339 ? 9.306 66.563 5.894 1.00 12.15 339 ILE A CA 1
ATOM 4868 C C . ILE A 1 339 ? 8.042 67.258 6.439 1.00 13.28 339 ILE A C 1
ATOM 4869 O O . ILE A 1 339 ? 8.075 67.867 7.501 1.00 14.50 339 ILE A O 1
ATOM 4885 N N . ALA A 1 340 ? 6.910 67.115 5.753 1.00 13.69 340 ALA A N 1
ATOM 4886 C CA . ALA A 1 340 ? 5.676 67.739 6.203 1.00 15.25 340 ALA A CA 1
ATOM 4887 C C . ALA A 1 340 ? 5.247 67.226 7.572 1.00 1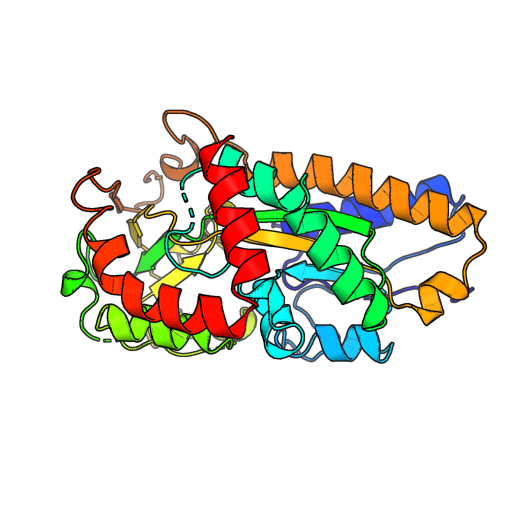7.46 340 ALA A C 1
ATOM 4888 O O . ALA A 1 340 ? 4.633 67.965 8.344 1.00 20.98 340 ALA A O 1
ATOM 4895 N N . LYS A 1 341 ? 5.552 65.957 7.864 1.00 15.97 341 LYS A N 1
ATOM 4896 C CA . LYS A 1 341 ? 5.138 65.330 9.115 1.00 17.78 341 LYS A CA 1
ATOM 4897 C C . LYS A 1 341 ? 6.192 65.389 10.216 1.00 19.18 341 LYS A C 1
ATOM 4898 O O . LYS A 1 341 ? 5.974 64.881 11.317 1.00 22.58 341 LYS A O 1
ATOM 4917 N N . ARG A 1 342 ? 7.308 66.043 9.946 1.00 18.56 342 ARG A N 1
ATOM 4918 C CA . ARG A 1 342 ? 8.416 66.035 10.887 1.00 22.21 342 ARG A CA 1
ATOM 4919 C C . ARG A 1 342 ? 8.086 66.740 12.200 1.00 29.08 342 ARG A C 1
ATOM 4920 O O . ARG A 1 342 ? 8.742 66.448 13.191 1.00 30.01 342 ARG A O 1
#

Radius of gyration: 18.92 Å; Cα contacts (8 Å, |Δi|>4): 598; chains: 1; bounding box: 42×54×33 Å

Organism: Cupriavidus necator (strain ATCC 17699 / DSM 428 / KCTC 22496 / NCIMB 10442 / H16 / Stanier 337) (NCBI:txid381666)

InterPro domains:
  IPR004682 TRAP transporter solute receptor, DctP family [PIRSF006470] (6-337)
  IPR004682 TRAP transporter solute receptor, DctP family [TIGR00787] (44-279)
  IPR018389 TRAP transporter solute receptor DctP [PF03480] (38-325)
  IPR018389 TRAP transporter solute receptor DctP [PTHR33376] (1-335)
  IPR038404 TRAP transporter solute receptor DctP superfamily [G3DSA:3.40.190.170] (29-342)

Nearest PDB structures (foldseek):
  4p8b-assembly1_A  TM=1.003E+00  e=4.584E-55  Cupriavidus necator H16
  4pbq-assembly3_C  TM=8.962E-01  e=2.560E-20  Haemophilus influenzae RdAW
  2pfy-assembly4_D  TM=9.009E-01  e=6.658E-17  Bordetella pertussis Tohama I
  2pfz-assembly1_A  TM=8.983E-01  e=5.795E-16  Bordetella pertussis Tohama I
  6wgm-assembly1_A  TM=8.816E-01  e=1.213E-15  uncultured bacterium